Protein AF-A0ABD2I6Q6-F1 (afdb_monomer_lite)

Structure (mmCIF, N/CA/C/O backbone):
data_AF-A0ABD2I6Q6-F1
#
_entry.id   AF-A0ABD2I6Q6-F1
#
loop_
_atom_site.group_PDB
_atom_site.id
_atom_site.type_symbol
_atom_site.label_atom_id
_atom_site.label_alt_id
_atom_site.label_comp_id
_atom_site.label_asym_id
_atom_site.label_entity_id
_atom_site.label_seq_id
_atom_site.pdbx_PDB_ins_code
_atom_site.Cartn_x
_atom_site.Cartn_y
_atom_site.Cartn_z
_atom_site.occupancy
_atom_site.B_iso_or_equiv
_atom_site.auth_seq_id
_atom_site.auth_comp_id
_atom_site.auth_asym_id
_atom_site.auth_atom_id
_atom_site.pdbx_PDB_model_num
ATOM 1 N N . MET A 1 1 ? 54.436 -13.781 -84.350 1.00 61.31 1 MET A N 1
ATOM 2 C CA . MET A 1 1 ? 53.353 -12.782 -84.253 1.00 61.31 1 MET A CA 1
ATOM 3 C C . MET A 1 1 ? 53.617 -11.699 -85.276 1.00 61.31 1 MET A C 1
ATOM 5 O O . MET A 1 1 ? 54.774 -11.334 -85.448 1.00 61.31 1 MET A O 1
ATOM 9 N N . ASP A 1 2 ? 52.578 -11.248 -85.974 1.00 85.50 2 ASP A N 1
ATOM 10 C CA . ASP A 1 2 ? 52.680 -10.159 -86.950 1.00 85.50 2 ASP A CA 1
ATOM 11 C C . ASP A 1 2 ? 52.930 -8.827 -86.205 1.00 85.50 2 ASP A C 1
ATOM 13 O O . ASP A 1 2 ? 52.230 -8.557 -85.224 1.00 85.50 2 ASP A O 1
ATOM 17 N N . PRO A 1 3 ? 53.901 -7.988 -86.618 1.00 83.81 3 PRO A N 1
ATOM 18 C CA . PRO A 1 3 ? 54.140 -6.673 -86.017 1.00 83.81 3 PRO A CA 1
ATOM 19 C C . PRO A 1 3 ? 52.878 -5.810 -85.878 1.00 83.81 3 PRO A C 1
ATOM 21 O O . PRO A 1 3 ? 52.730 -5.099 -84.886 1.00 83.81 3 PRO A O 1
ATOM 24 N N . LYS A 1 4 ? 51.928 -5.923 -86.815 1.00 82.19 4 LYS A N 1
ATOM 25 C CA . LYS A 1 4 ? 50.654 -5.188 -86.760 1.00 82.19 4 LYS A CA 1
ATOM 26 C C . LYS A 1 4 ? 49.737 -5.665 -85.631 1.00 82.19 4 LYS A C 1
ATOM 28 O O . LYS A 1 4 ? 49.022 -4.863 -85.043 1.00 82.19 4 LYS A O 1
ATOM 33 N N . GLN A 1 5 ? 49.771 -6.957 -85.301 1.00 85.38 5 GLN A N 1
ATOM 34 C CA . GLN A 1 5 ? 49.010 -7.507 -84.173 1.00 85.38 5 GLN A CA 1
ATOM 35 C C . GLN A 1 5 ? 49.593 -7.047 -82.835 1.00 85.38 5 GLN A C 1
ATOM 37 O O . GLN A 1 5 ? 48.844 -6.747 -81.915 1.00 85.38 5 GLN A O 1
ATOM 42 N N . ILE A 1 6 ? 50.922 -6.944 -82.740 1.00 82.94 6 ILE A N 1
ATOM 43 C CA . ILE A 1 6 ? 51.603 -6.456 -81.531 1.00 82.94 6 ILE A CA 1
ATOM 44 C C . ILE A 1 6 ? 51.263 -4.985 -81.274 1.00 82.94 6 ILE A C 1
ATOM 46 O O . ILE A 1 6 ? 51.060 -4.600 -80.127 1.00 82.94 6 ILE A O 1
ATOM 50 N N . GLN A 1 7 ? 51.187 -4.171 -82.328 1.00 85.44 7 GLN A N 1
ATOM 51 C CA . GLN A 1 7 ? 50.824 -2.761 -82.211 1.00 85.44 7 GLN A CA 1
ATOM 52 C C . GLN A 1 7 ? 49.370 -2.583 -81.754 1.00 85.44 7 GLN A C 1
ATOM 54 O O . GLN A 1 7 ? 49.127 -1.838 -80.814 1.00 85.44 7 GLN A O 1
ATOM 59 N N . LYS A 1 8 ? 48.440 -3.358 -82.323 1.00 87.00 8 LYS A N 1
ATOM 60 C CA . LYS A 1 8 ? 47.032 -3.352 -81.909 1.00 87.00 8 LYS A CA 1
ATOM 61 C C . LYS A 1 8 ? 46.839 -3.757 -80.440 1.00 87.00 8 LYS A C 1
ATOM 63 O O . LYS A 1 8 ? 46.092 -3.111 -79.724 1.00 87.00 8 LYS A O 1
ATOM 68 N N . ILE A 1 9 ? 47.552 -4.788 -79.978 1.00 85.31 9 ILE A N 1
ATOM 69 C CA . ILE A 1 9 ? 47.501 -5.223 -78.571 1.00 85.31 9 ILE A CA 1
ATOM 70 C C . ILE A 1 9 ? 48.045 -4.136 -77.633 1.00 85.31 9 ILE A C 1
ATOM 72 O O . ILE A 1 9 ? 47.542 -3.978 -76.528 1.00 85.31 9 ILE A O 1
ATOM 76 N N . ARG A 1 10 ? 49.074 -3.383 -78.045 1.00 85.25 10 ARG A N 1
ATOM 77 C CA . ARG A 1 10 ? 49.594 -2.266 -77.239 1.00 85.25 10 ARG A CA 1
ATOM 78 C C . ARG A 1 10 ? 48.588 -1.127 -77.134 1.00 85.25 10 ARG A C 1
ATOM 80 O O . ARG A 1 10 ? 48.382 -0.644 -76.035 1.00 85.25 10 ARG A O 1
ATOM 87 N N . GLU A 1 11 ? 47.949 -0.763 -78.241 1.00 86.19 11 GLU A N 1
ATOM 88 C CA . GLU A 1 11 ? 46.895 0.259 -78.257 1.00 86.19 11 GLU A CA 1
ATOM 89 C C . GLU A 1 11 ? 45.707 -0.154 -77.371 1.00 86.19 11 GLU A C 1
ATOM 91 O O . GLU A 1 11 ? 45.260 0.642 -76.554 1.00 86.19 11 GLU A O 1
ATOM 96 N N . GLU A 1 12 ? 45.272 -1.419 -77.431 1.00 86.06 12 GLU A N 1
ATOM 97 C CA . GLU A 1 12 ? 44.223 -1.952 -76.544 1.00 86.06 12 GLU A CA 1
ATOM 98 C C . GLU A 1 12 ? 44.642 -1.914 -75.059 1.00 86.06 12 GLU A C 1
ATOM 100 O O . GLU A 1 12 ? 43.853 -1.519 -74.204 1.00 86.06 12 GLU A O 1
ATOM 105 N N . ILE A 1 13 ? 45.893 -2.255 -74.728 1.00 85.75 13 ILE A N 1
ATOM 106 C CA . ILE A 1 13 ? 46.407 -2.170 -73.348 1.00 85.75 13 ILE A CA 1
ATOM 107 C C . ILE A 1 13 ? 46.488 -0.714 -72.872 1.00 85.75 13 ILE A C 1
ATOM 109 O O . ILE A 1 13 ? 46.113 -0.431 -71.733 1.00 85.75 13 ILE A O 1
ATOM 113 N N . ASP A 1 14 ? 46.966 0.200 -73.714 1.00 86.06 14 ASP A N 1
ATOM 114 C CA . ASP A 1 14 ? 47.097 1.625 -73.391 1.00 86.06 14 ASP A CA 1
ATOM 115 C C . ASP A 1 14 ? 45.718 2.293 -73.203 1.00 86.06 14 ASP A C 1
ATOM 117 O O . ASP A 1 14 ? 45.591 3.236 -72.421 1.00 86.06 14 ASP A O 1
ATOM 121 N N . GLU A 1 15 ? 44.669 1.779 -73.857 1.00 87.00 15 GLU A N 1
ATOM 122 C CA . GLU A 1 15 ? 43.277 2.209 -73.664 1.00 87.00 15 GLU A CA 1
ATOM 123 C C . GLU A 1 15 ? 42.611 1.566 -72.431 1.00 87.00 15 GLU A C 1
ATOM 125 O O . GLU A 1 15 ? 41.895 2.243 -71.690 1.00 87.00 15 GLU A O 1
ATOM 130 N N . GLU A 1 16 ? 42.842 0.275 -72.168 1.00 86.75 16 GLU A N 1
ATOM 131 C CA . GLU A 1 16 ? 42.180 -0.456 -71.076 1.00 86.75 16 GLU A CA 1
ATOM 132 C C . GLU A 1 16 ? 42.811 -0.219 -69.697 1.00 86.75 16 GLU A C 1
ATOM 134 O O . GLU A 1 16 ? 42.109 -0.225 -68.681 1.00 86.75 16 GLU A O 1
ATOM 139 N N . THR A 1 17 ? 44.125 0.009 -69.627 1.00 85.06 17 THR A N 1
ATOM 140 C CA . THR A 1 17 ? 44.831 0.243 -68.355 1.00 85.06 17 THR A CA 1
ATOM 141 C C . THR A 1 17 ? 44.306 1.444 -67.554 1.00 85.06 17 THR A C 1
ATOM 143 O O . THR A 1 17 ? 44.008 1.246 -66.372 1.00 85.06 17 THR A O 1
ATOM 146 N N . PRO A 1 18 ? 44.100 2.653 -68.120 1.00 88.62 18 PRO A N 1
ATOM 147 C CA . PRO A 1 18 ? 43.555 3.778 -67.357 1.00 88.62 18 PRO A CA 1
ATOM 148 C C . PRO A 1 18 ? 42.109 3.535 -66.897 1.00 88.62 18 PRO A C 1
ATOM 150 O O . PRO A 1 18 ? 41.743 3.942 -65.793 1.00 88.62 18 PRO A O 1
ATOM 153 N N . LEU A 1 19 ? 41.300 2.820 -67.690 1.00 88.50 19 LEU A N 1
ATOM 154 C CA . LEU A 1 19 ? 39.929 2.448 -67.320 1.00 88.50 19 LEU A CA 1
ATOM 155 C C . LEU A 1 19 ? 39.907 1.468 -66.139 1.00 88.50 19 LEU A C 1
ATOM 157 O O . LEU A 1 19 ? 39.068 1.579 -65.241 1.00 88.50 19 LEU A O 1
ATOM 161 N N . LEU A 1 20 ? 40.846 0.518 -66.111 1.00 89.19 20 LEU A N 1
ATOM 162 C CA . LEU A 1 20 ? 40.994 -0.421 -65.003 1.00 89.19 20 LEU A CA 1
ATOM 163 C C . LEU A 1 20 ? 41.467 0.288 -63.726 1.00 89.19 20 LEU A C 1
ATOM 165 O O . LEU A 1 20 ? 40.954 0.001 -62.643 1.00 89.19 20 LEU A O 1
ATOM 169 N N . GLU A 1 21 ? 42.403 1.232 -63.832 1.00 90.12 21 GLU A N 1
ATOM 170 C CA . GLU A 1 21 ? 42.866 2.037 -62.696 1.00 90.12 21 GLU A CA 1
ATOM 171 C C . GLU A 1 21 ? 41.757 2.929 -62.123 1.00 90.12 21 GLU A C 1
ATOM 173 O O . GLU A 1 21 ? 41.596 3.004 -60.901 1.00 90.12 21 GLU A O 1
ATOM 178 N N . GLU A 1 22 ? 40.958 3.568 -62.982 1.00 90.88 22 GLU A N 1
ATOM 179 C CA . GLU A 1 22 ? 39.814 4.382 -62.566 1.00 90.88 22 GLU A CA 1
ATOM 180 C C . GLU A 1 22 ? 38.751 3.533 -61.862 1.00 90.88 22 GLU A C 1
ATOM 182 O O . GLU A 1 22 ? 38.302 3.885 -60.768 1.00 90.88 22 GLU A O 1
ATOM 187 N N . LYS A 1 23 ? 38.416 2.365 -62.425 1.00 92.50 23 LYS A N 1
ATOM 188 C CA . LYS A 1 23 ? 37.493 1.414 -61.797 1.00 92.50 23 LYS A CA 1
ATOM 189 C C . LYS A 1 23 ? 38.008 0.931 -60.442 1.00 92.50 23 LYS A C 1
ATOM 191 O O . LYS A 1 23 ? 37.266 0.943 -59.467 1.00 92.50 23 LYS A O 1
ATOM 196 N N . THR A 1 24 ? 39.290 0.582 -60.350 1.00 92.38 24 THR A N 1
ATOM 197 C CA . THR A 1 24 ? 39.908 0.147 -59.087 1.00 92.38 24 THR A CA 1
ATOM 198 C C . THR A 1 24 ? 39.884 1.274 -58.048 1.00 92.38 24 THR A C 1
ATOM 200 O O . THR A 1 24 ? 39.643 1.034 -56.865 1.00 92.38 24 THR A O 1
ATOM 203 N N . ARG A 1 25 ? 40.092 2.531 -58.464 1.00 92.25 25 ARG A N 1
ATOM 204 C CA . ARG A 1 25 ? 39.979 3.695 -57.575 1.00 92.25 25 ARG A CA 1
ATOM 205 C C . ARG A 1 25 ? 38.544 3.886 -57.076 1.00 92.25 25 ARG A C 1
ATOM 207 O O . ARG A 1 25 ? 38.365 4.139 -55.886 1.00 92.25 25 ARG A O 1
ATOM 214 N N . ALA A 1 26 ? 37.549 3.747 -57.951 1.00 92.62 26 ALA A N 1
ATOM 215 C CA . ALA A 1 26 ? 36.136 3.844 -57.591 1.00 92.62 26 ALA A CA 1
ATOM 216 C C . ALA A 1 26 ? 35.706 2.719 -56.634 1.00 92.62 26 ALA A C 1
ATOM 218 O O . ALA A 1 26 ? 35.089 2.994 -55.605 1.00 92.62 26 ALA A O 1
ATOM 219 N N . ASP A 1 27 ? 36.108 1.477 -56.911 1.00 93.81 27 ASP A N 1
ATOM 220 C CA . ASP A 1 27 ? 35.820 0.320 -56.058 1.00 93.81 27 ASP A CA 1
ATOM 221 C C . ASP A 1 27 ? 36.462 0.484 -54.668 1.00 93.81 27 ASP A C 1
ATOM 223 O O . ASP A 1 27 ? 35.811 0.271 -53.644 1.00 93.81 27 ASP A O 1
ATOM 227 N N . ASN A 1 28 ? 37.712 0.959 -54.600 1.00 93.50 28 ASN A N 1
ATOM 228 C CA . ASN A 1 28 ? 38.383 1.246 -53.329 1.00 93.50 28 ASN A CA 1
ATOM 229 C C . ASN A 1 28 ? 37.706 2.379 -52.541 1.00 93.50 28 ASN A C 1
ATOM 231 O O . ASN A 1 28 ? 37.621 2.304 -51.313 1.00 93.50 28 ASN A O 1
ATOM 235 N N . ALA A 1 29 ? 37.205 3.415 -53.221 1.00 93.50 29 ALA A N 1
ATOM 236 C CA . ALA A 1 29 ? 36.448 4.489 -52.581 1.00 93.50 29 ALA A CA 1
ATOM 237 C C . ALA A 1 29 ? 35.116 3.974 -52.007 1.00 93.50 29 ALA A C 1
ATOM 239 O O . ALA A 1 29 ? 34.797 4.262 -50.854 1.00 93.50 29 ALA A O 1
ATOM 240 N N . ALA A 1 30 ? 34.391 3.139 -52.758 1.00 93.56 30 ALA A N 1
ATOM 241 C CA . ALA A 1 30 ? 33.150 2.518 -52.297 1.00 93.56 30 ALA A CA 1
ATOM 242 C C . ALA A 1 30 ? 33.375 1.598 -51.083 1.00 93.56 30 ALA A C 1
ATOM 244 O O . ALA A 1 30 ? 32.602 1.629 -50.125 1.00 93.56 30 ALA A O 1
ATOM 245 N N . ILE A 1 31 ? 34.464 0.819 -51.075 1.00 94.00 31 ILE A N 1
ATOM 246 C CA . ILE A 1 31 ? 34.850 -0.013 -49.925 1.00 94.00 31 ILE A CA 1
ATOM 247 C C . ILE A 1 31 ? 35.165 0.860 -48.701 1.00 94.00 31 ILE A C 1
ATOM 249 O O . ILE A 1 31 ? 34.759 0.526 -47.587 1.00 94.00 31 ILE A O 1
ATOM 253 N N . ALA A 1 32 ? 35.864 1.984 -48.883 1.00 94.25 32 ALA A N 1
ATOM 254 C CA . ALA A 1 32 ? 36.180 2.901 -47.791 1.00 94.25 32 ALA A CA 1
ATOM 255 C C . ALA A 1 32 ? 34.917 3.542 -47.188 1.00 94.25 32 ALA A C 1
ATOM 257 O O . ALA A 1 32 ? 34.782 3.585 -45.962 1.00 94.25 32 ALA A O 1
ATOM 258 N N . GLU A 1 33 ? 33.972 3.982 -48.023 1.00 94.31 33 GLU A N 1
ATOM 259 C CA . GLU A 1 33 ? 32.683 4.512 -47.564 1.00 94.31 33 GLU A CA 1
ATOM 260 C C . GLU A 1 33 ? 31.849 3.452 -46.843 1.00 94.31 33 GLU A C 1
ATOM 262 O O . GLU A 1 33 ? 31.291 3.723 -45.778 1.00 94.31 33 GLU A O 1
ATOM 267 N N . TRP A 1 34 ? 31.809 2.227 -47.372 1.00 94.12 34 TRP A N 1
ATOM 268 C CA . TRP A 1 34 ? 31.104 1.120 -46.734 1.00 94.12 34 TRP A CA 1
ATOM 269 C C . TRP A 1 34 ? 31.700 0.789 -45.360 1.00 94.12 34 TRP A C 1
ATOM 271 O O . TRP A 1 34 ? 30.970 0.712 -44.370 1.00 94.12 34 TRP A O 1
ATOM 281 N N . ASN A 1 35 ? 33.029 0.689 -45.263 1.00 94.38 35 ASN A N 1
ATOM 282 C CA . ASN A 1 35 ? 33.718 0.453 -43.995 1.00 94.38 35 ASN A CA 1
ATOM 283 C C . ASN A 1 35 ? 33.421 1.561 -42.977 1.00 94.38 35 ASN A C 1
ATOM 285 O O . ASN A 1 35 ? 33.088 1.261 -41.831 1.00 94.38 35 ASN A O 1
ATOM 289 N N . LYS A 1 36 ? 33.451 2.828 -43.399 1.00 94.50 36 LYS A N 1
ATOM 290 C CA . LYS A 1 36 ? 33.106 3.965 -42.537 1.00 94.50 36 LYS A CA 1
ATOM 291 C C . LYS A 1 36 ? 31.654 3.896 -42.045 1.00 94.50 36 LYS A C 1
ATOM 293 O O . LYS A 1 36 ? 31.404 3.997 -40.847 1.00 94.50 36 LYS A O 1
ATOM 298 N N . ALA A 1 37 ? 30.697 3.642 -42.937 1.00 92.56 37 ALA A N 1
ATOM 299 C CA . ALA A 1 37 ? 29.287 3.526 -42.564 1.00 92.56 37 ALA A CA 1
ATOM 300 C C . ALA A 1 37 ? 29.031 2.347 -41.607 1.00 92.56 37 ALA A C 1
ATOM 302 O O . ALA A 1 37 ? 28.202 2.437 -40.700 1.00 92.56 37 ALA A O 1
ATOM 303 N N . THR A 1 38 ? 29.739 1.227 -41.785 1.00 92.12 38 THR A N 1
ATOM 304 C CA . THR A 1 38 ? 29.634 0.083 -40.867 1.00 92.12 38 THR A CA 1
ATOM 305 C C . THR A 1 38 ? 30.265 0.360 -39.504 1.00 92.12 38 THR A C 1
ATOM 307 O O . THR A 1 38 ? 29.691 -0.059 -38.498 1.00 92.12 38 THR A O 1
ATOM 310 N N . SER A 1 39 ? 31.381 1.099 -39.432 1.00 92.19 39 SER A N 1
ATOM 311 C CA . SER A 1 39 ? 31.982 1.467 -38.146 1.00 92.19 39 SER A CA 1
ATOM 312 C C . SER A 1 39 ? 31.098 2.435 -37.366 1.00 92.19 39 SER A C 1
ATOM 314 O O . SER A 1 39 ? 30.878 2.217 -36.181 1.00 92.19 39 SER A O 1
ATOM 316 N N . GLU A 1 40 ? 30.522 3.441 -38.029 1.00 93.12 40 GLU A N 1
ATOM 317 C CA . GLU A 1 40 ? 29.596 4.396 -37.403 1.00 93.12 40 GLU A CA 1
ATOM 318 C C . GLU A 1 40 ? 28.344 3.689 -36.856 1.00 93.12 40 GLU A C 1
ATOM 320 O O . GLU A 1 40 ? 27.939 3.922 -35.718 1.00 93.12 40 GLU A O 1
ATOM 325 N N . LYS A 1 41 ? 27.773 2.739 -37.612 1.00 92.12 41 LYS A N 1
ATOM 326 C CA . LYS A 1 41 ? 26.659 1.907 -37.123 1.00 92.12 41 LYS A CA 1
ATOM 327 C C . LYS A 1 41 ? 27.053 1.035 -35.931 1.00 92.12 41 LYS A C 1
ATOM 329 O O . LYS A 1 41 ? 26.253 0.858 -35.016 1.00 92.12 41 LYS A O 1
ATOM 334 N N . ALA A 1 42 ? 28.263 0.478 -35.935 1.00 91.75 42 ALA A N 1
ATOM 335 C CA . ALA A 1 42 ? 28.756 -0.336 -34.829 1.00 91.75 42 ALA A CA 1
ATOM 336 C C . ALA A 1 42 ? 29.011 0.495 -33.561 1.00 91.75 42 ALA A C 1
ATOM 338 O O . ALA A 1 42 ? 28.817 -0.009 -32.456 1.00 91.75 42 ALA A O 1
ATOM 339 N N . GLU A 1 43 ? 29.440 1.751 -33.695 1.00 91.94 43 GLU A N 1
ATOM 340 C CA . GLU A 1 43 ? 29.578 2.669 -32.562 1.00 91.94 43 GLU A CA 1
ATOM 341 C C . GLU A 1 43 ? 28.218 3.090 -32.004 1.00 91.94 43 GLU A C 1
ATOM 343 O O . GLU A 1 43 ? 28.014 2.965 -30.796 1.00 91.94 43 GLU A O 1
ATOM 348 N N . ALA A 1 44 ? 27.264 3.457 -32.865 1.00 90.88 44 ALA A N 1
ATOM 349 C CA . ALA A 1 44 ? 25.901 3.791 -32.450 1.00 90.88 44 ALA A CA 1
ATOM 350 C C . ALA A 1 44 ? 25.221 2.627 -31.705 1.00 90.88 44 ALA A C 1
ATOM 352 O O . ALA A 1 44 ? 24.639 2.824 -30.642 1.00 90.88 44 ALA A O 1
ATOM 353 N N . ALA A 1 45 ? 25.375 1.391 -32.194 1.00 91.06 45 ALA A N 1
ATOM 354 C CA . ALA A 1 45 ? 24.832 0.207 -31.523 1.00 91.06 45 ALA A CA 1
ATOM 355 C C . ALA A 1 45 ? 25.448 -0.025 -30.129 1.00 91.06 45 ALA A C 1
ATOM 357 O O . ALA A 1 45 ? 24.758 -0.445 -29.201 1.00 91.06 45 ALA A O 1
ATOM 358 N N . LYS A 1 46 ? 26.745 0.263 -29.951 1.00 93.00 46 LYS A N 1
ATOM 359 C CA . LYS A 1 46 ? 27.407 0.173 -28.637 1.00 93.00 46 LYS A CA 1
ATOM 360 C C . LYS A 1 46 ? 26.942 1.266 -27.682 1.00 93.00 46 LYS A C 1
ATOM 362 O O . LYS A 1 46 ? 26.962 1.050 -26.471 1.00 93.00 46 LYS A O 1
ATOM 367 N N . GLU A 1 47 ? 26.609 2.445 -28.194 1.00 91.62 47 GLU A N 1
ATOM 368 C CA . GLU A 1 47 ? 26.057 3.536 -27.395 1.00 91.62 47 GLU A CA 1
ATOM 369 C C . GLU A 1 47 ? 24.639 3.198 -26.924 1.00 91.62 47 GLU A C 1
ATOM 371 O O . GLU A 1 47 ? 24.385 3.221 -25.721 1.00 91.62 47 GLU A O 1
ATOM 376 N N . GLU A 1 48 ? 23.782 2.718 -27.825 1.00 89.94 48 GLU A N 1
ATOM 377 C CA . GLU A 1 48 ? 22.435 2.237 -27.495 1.00 89.94 48 GLU A CA 1
ATOM 378 C C . GLU A 1 48 ? 22.474 1.087 -26.468 1.00 89.94 48 GLU A C 1
ATOM 380 O O . GLU A 1 48 ? 21.738 1.092 -25.481 1.00 89.94 48 GLU A O 1
ATOM 385 N N . GLU A 1 49 ? 23.401 0.130 -26.610 1.00 91.50 49 GLU A N 1
ATOM 386 C CA . GLU A 1 49 ? 23.571 -0.954 -25.632 1.00 91.50 49 GLU A CA 1
ATOM 387 C C . GLU A 1 49 ? 23.953 -0.430 -24.233 1.00 91.50 49 GLU A C 1
ATOM 389 O O . GLU A 1 49 ? 23.524 -0.982 -23.214 1.00 91.50 49 GLU A O 1
ATOM 394 N N . LYS A 1 50 ? 24.753 0.642 -24.150 1.00 93.50 50 LYS A N 1
ATOM 395 C CA . LYS A 1 50 ? 25.094 1.275 -22.866 1.00 93.50 50 LYS A CA 1
ATOM 396 C C . LYS A 1 50 ? 23.880 1.960 -22.250 1.00 93.50 50 LYS A C 1
ATOM 398 O O . LYS A 1 50 ? 23.666 1.802 -21.049 1.00 93.50 50 LYS A O 1
ATOM 403 N N . GLU A 1 51 ? 23.092 2.678 -23.043 1.00 92.06 51 GLU A N 1
ATOM 404 C CA . GLU A 1 51 ? 21.869 3.333 -22.570 1.00 92.06 51 GLU A CA 1
ATOM 405 C C . GLU A 1 51 ? 20.862 2.316 -22.026 1.00 92.06 51 GLU A C 1
ATOM 407 O O . GLU A 1 51 ? 20.350 2.483 -20.917 1.00 92.06 51 GLU A O 1
ATOM 412 N N . VAL A 1 52 ? 20.658 1.202 -22.737 1.00 92.88 52 VAL A N 1
ATOM 413 C CA . VAL A 1 52 ? 19.776 0.115 -22.285 1.00 92.88 52 VAL A CA 1
ATOM 414 C C . VAL A 1 52 ? 20.263 -0.482 -20.962 1.00 92.88 52 VAL A C 1
ATOM 416 O O . VAL A 1 52 ? 19.458 -0.696 -20.056 1.00 92.88 52 VAL A O 1
ATOM 419 N N . LYS A 1 53 ? 21.574 -0.701 -20.796 1.00 93.75 53 LYS A N 1
ATOM 420 C CA . LYS A 1 53 ? 22.138 -1.205 -19.528 1.00 93.75 53 LYS A CA 1
ATOM 421 C C . LYS A 1 53 ? 21.929 -0.234 -18.368 1.00 93.75 53 LYS A C 1
ATOM 423 O O . LYS A 1 53 ? 21.623 -0.672 -17.259 1.00 93.75 53 LYS A O 1
ATOM 428 N N . ILE A 1 54 ? 22.076 1.069 -18.608 1.00 93.75 54 ILE A N 1
ATOM 429 C CA . ILE A 1 54 ? 21.813 2.099 -17.594 1.00 93.75 54 ILE A CA 1
ATOM 430 C C . ILE A 1 54 ? 20.331 2.073 -17.202 1.00 93.75 54 ILE A C 1
ATOM 432 O O . ILE A 1 54 ? 20.019 1.997 -16.012 1.00 93.75 54 ILE A O 1
ATOM 436 N N . ALA A 1 55 ? 19.426 2.044 -18.183 1.00 91.25 55 ALA A N 1
ATOM 437 C CA . ALA A 1 55 ? 17.988 1.977 -17.942 1.00 91.25 55 ALA A CA 1
ATOM 438 C C . ALA A 1 55 ? 17.578 0.700 -17.181 1.00 91.25 55 ALA A C 1
ATOM 440 O O . ALA A 1 55 ? 16.740 0.752 -16.277 1.00 91.25 55 ALA A O 1
ATOM 441 N N . GLU A 1 56 ? 18.188 -0.448 -17.487 1.00 93.56 56 GLU A N 1
ATOM 442 C CA . GLU A 1 56 ? 17.923 -1.706 -16.782 1.00 93.56 56 GLU A CA 1
ATOM 443 C C . GLU A 1 56 ? 18.357 -1.639 -15.305 1.00 93.56 56 GLU A C 1
ATOM 445 O O . GLU A 1 56 ? 17.628 -2.086 -14.413 1.00 93.56 56 GLU A O 1
ATOM 450 N N . GLU A 1 57 ? 19.519 -1.047 -15.021 1.00 93.62 57 GLU A N 1
ATOM 451 C CA . GLU A 1 57 ? 20.007 -0.838 -13.654 1.00 93.62 57 GLU A CA 1
ATOM 452 C C . GLU A 1 57 ? 19.120 0.135 -12.862 1.00 93.62 57 GLU A C 1
ATOM 454 O O . GLU A 1 57 ? 18.803 -0.111 -11.692 1.00 93.62 57 GLU A O 1
ATOM 459 N N . GLU A 1 58 ? 18.658 1.219 -13.486 1.00 93.56 58 GLU A N 1
ATOM 460 C CA . GLU A 1 58 ? 17.699 2.141 -12.870 1.00 93.56 58 GLU A CA 1
ATOM 461 C C . GLU A 1 58 ? 16.361 1.462 -12.579 1.00 93.56 58 GLU A C 1
ATOM 463 O O . GLU A 1 58 ? 15.815 1.601 -11.478 1.00 93.56 58 GLU A O 1
ATOM 468 N N . PHE A 1 59 ? 15.865 0.646 -13.510 1.00 92.19 59 PHE A N 1
ATOM 469 C CA . PHE A 1 59 ? 14.648 -0.128 -13.309 1.00 92.19 59 PHE A CA 1
ATOM 470 C C . PHE A 1 59 ? 14.790 -1.131 -12.154 1.00 92.19 59 PHE A C 1
ATOM 472 O O . PHE A 1 59 ? 13.897 -1.238 -11.305 1.00 92.19 59 PHE A O 1
ATOM 479 N N . LYS A 1 60 ? 15.930 -1.829 -12.052 1.00 94.69 60 LYS A N 1
ATOM 480 C CA . LYS A 1 60 ? 16.227 -2.722 -10.917 1.00 94.69 60 LYS A CA 1
ATOM 481 C C . LYS A 1 60 ? 16.225 -1.965 -9.590 1.00 94.69 60 LYS A C 1
ATOM 483 O O . LYS A 1 60 ? 15.597 -2.425 -8.631 1.00 94.69 60 LYS A O 1
ATOM 488 N N . LYS A 1 61 ? 16.855 -0.787 -9.531 1.00 93.69 61 LYS A N 1
ATOM 489 C CA . LYS A 1 61 ? 16.843 0.080 -8.339 1.00 93.69 61 LYS A CA 1
ATOM 490 C C . LYS A 1 61 ? 15.426 0.523 -7.974 1.00 93.69 61 LYS A C 1
ATOM 492 O O . LYS A 1 61 ? 15.032 0.404 -6.811 1.00 93.69 61 LYS A O 1
ATOM 497 N N . ALA A 1 62 ? 14.634 0.968 -8.950 1.00 90.81 62 ALA A N 1
ATOM 498 C CA . ALA A 1 62 ? 13.246 1.376 -8.742 1.00 90.81 62 ALA A CA 1
ATOM 499 C C . ALA A 1 62 ? 12.386 0.221 -8.203 1.00 90.81 62 ALA A C 1
ATOM 501 O O . ALA A 1 62 ? 11.647 0.390 -7.228 1.00 90.81 62 ALA A O 1
ATOM 502 N N . LYS A 1 63 ? 12.542 -0.983 -8.765 1.00 93.81 63 LYS A N 1
ATOM 503 C CA . LYS A 1 63 ? 11.865 -2.197 -8.291 1.00 93.81 63 LYS A CA 1
ATOM 504 C C . LYS A 1 63 ? 12.256 -2.546 -6.852 1.00 93.81 63 LYS A C 1
ATOM 506 O O . LYS A 1 63 ? 11.383 -2.888 -6.053 1.00 93.81 63 LYS A O 1
ATOM 511 N N . GLY A 1 64 ? 13.536 -2.410 -6.499 1.00 92.88 64 GLY A N 1
ATOM 512 C CA . GLY A 1 64 ? 14.026 -2.594 -5.130 1.00 92.88 64 GLY A CA 1
ATOM 513 C C . GLY A 1 64 ? 13.405 -1.605 -4.138 1.00 92.88 64 GLY A C 1
ATOM 514 O O . GLY A 1 64 ? 12.922 -2.009 -3.078 1.00 92.88 64 GLY A O 1
ATOM 515 N N . MET A 1 65 ? 13.330 -0.320 -4.499 1.00 92.25 65 MET A N 1
ATOM 516 C CA . MET A 1 65 ? 12.676 0.700 -3.670 1.00 92.25 65 MET A CA 1
ATOM 517 C C . MET A 1 65 ? 11.177 0.434 -3.495 1.00 92.25 65 MET A C 1
ATOM 519 O O . MET A 1 65 ? 10.661 0.542 -2.383 1.00 92.25 65 MET A O 1
ATOM 523 N N . ALA A 1 66 ? 10.476 0.036 -4.560 1.00 90.31 66 ALA A N 1
ATOM 524 C CA . ALA A 1 66 ? 9.061 -0.321 -4.486 1.00 90.31 66 ALA A CA 1
ATOM 525 C C . ALA A 1 66 ? 8.820 -1.535 -3.572 1.00 90.31 66 ALA A C 1
ATOM 527 O O . ALA A 1 66 ? 7.884 -1.530 -2.771 1.00 90.31 66 ALA A O 1
ATOM 528 N N . ALA A 1 67 ? 9.682 -2.554 -3.640 1.00 91.62 67 ALA A N 1
ATOM 529 C CA . ALA A 1 67 ? 9.616 -3.708 -2.746 1.00 91.62 67 ALA A CA 1
ATOM 530 C C . ALA A 1 67 ? 9.839 -3.310 -1.278 1.00 91.62 67 ALA A C 1
ATOM 532 O O . ALA A 1 67 ? 9.099 -3.762 -0.405 1.00 91.62 67 ALA A O 1
ATOM 533 N N . LYS A 1 68 ? 10.798 -2.415 -1.005 1.00 91.19 68 LYS A N 1
ATOM 534 C CA . LYS A 1 68 ? 11.045 -1.897 0.347 1.00 91.19 68 LYS A CA 1
ATOM 535 C C . LYS A 1 68 ? 9.836 -1.133 0.895 1.00 91.19 68 LYS A C 1
ATOM 537 O O . LYS A 1 68 ? 9.405 -1.429 2.005 1.00 91.19 68 LYS A O 1
ATOM 542 N N . LYS A 1 69 ? 9.234 -0.241 0.098 1.00 90.75 69 LYS A N 1
ATOM 543 C CA . LYS A 1 69 ? 8.010 0.485 0.485 1.00 90.75 69 LYS A CA 1
ATOM 544 C C . LYS A 1 69 ? 6.848 -0.460 0.794 1.00 90.75 69 LYS A C 1
ATOM 546 O O . LYS A 1 69 ? 6.152 -0.267 1.781 1.00 90.75 69 LYS A O 1
ATOM 551 N N . ARG A 1 70 ? 6.660 -1.519 -0.004 1.00 86.75 70 ARG A N 1
ATOM 552 C CA . ARG A 1 70 ? 5.641 -2.549 0.276 1.00 86.75 70 ARG A CA 1
ATOM 553 C C . ARG A 1 70 ? 5.914 -3.293 1.583 1.00 86.75 70 ARG A C 1
ATOM 555 O O . ARG A 1 70 ? 4.982 -3.570 2.326 1.00 86.75 70 ARG A O 1
ATOM 562 N N . ALA A 1 71 ? 7.175 -3.606 1.875 1.00 90.00 71 ALA A N 1
ATOM 563 C CA . ALA A 1 71 ? 7.547 -4.260 3.126 1.00 90.00 71 ALA A CA 1
ATOM 564 C C . ALA A 1 71 ? 7.355 -3.347 4.351 1.00 90.00 71 ALA A C 1
ATOM 566 O O . ALA A 1 71 ? 6.986 -3.837 5.414 1.00 90.00 71 ALA A O 1
ATOM 567 N N . GLU A 1 72 ? 7.600 -2.042 4.215 1.00 88.38 72 GLU A N 1
ATOM 568 C CA . GLU A 1 72 ? 7.313 -1.047 5.256 1.00 88.38 72 GLU A CA 1
ATOM 569 C C . GLU A 1 72 ? 5.802 -0.907 5.485 1.00 88.38 72 GLU A C 1
ATOM 571 O O . GLU A 1 72 ? 5.358 -1.082 6.617 1.00 88.38 72 GLU A O 1
ATOM 576 N N . ALA A 1 73 ? 5.005 -0.765 4.422 1.00 86.69 73 ALA A N 1
ATOM 577 C CA . ALA A 1 73 ? 3.543 -0.729 4.518 1.00 86.69 73 ALA A CA 1
ATOM 578 C C . ALA A 1 73 ? 2.964 -1.992 5.186 1.00 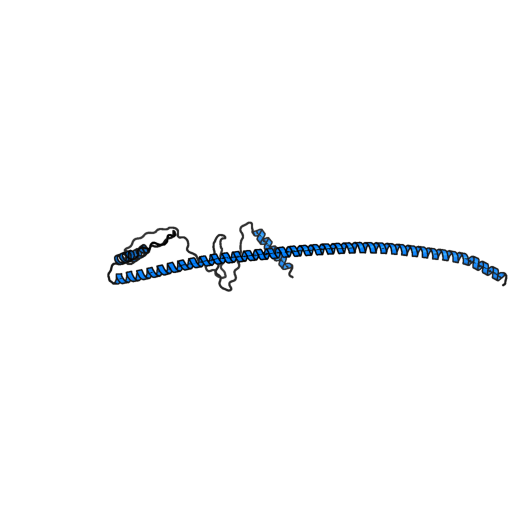86.69 73 ALA A C 1
ATOM 580 O O . ALA A 1 73 ? 2.107 -1.901 6.057 1.00 86.69 73 ALA A O 1
ATOM 581 N N . ALA A 1 74 ? 3.489 -3.179 4.861 1.00 88.38 74 ALA A N 1
ATOM 582 C CA . ALA A 1 74 ? 3.063 -4.427 5.498 1.00 88.38 74 ALA A CA 1
ATOM 583 C C . ALA A 1 74 ? 3.423 -4.503 6.996 1.00 88.38 74 ALA A C 1
ATOM 585 O O . ALA A 1 74 ? 2.763 -5.207 7.762 1.00 88.38 74 ALA A O 1
ATOM 586 N N . LYS A 1 75 ? 4.485 -3.816 7.443 1.00 89.44 75 LYS A N 1
ATOM 587 C CA . LYS A 1 75 ? 4.805 -3.702 8.876 1.00 89.44 75 LYS A CA 1
ATOM 588 C C . LYS A 1 75 ? 3.845 -2.746 9.574 1.00 89.44 75 LYS A C 1
ATOM 590 O O . LYS A 1 75 ? 3.378 -3.071 10.660 1.00 89.44 75 LYS A O 1
ATOM 595 N N . GLU A 1 76 ? 3.543 -1.610 8.952 1.00 85.50 76 GLU A N 1
ATOM 596 C CA . GLU A 1 76 ? 2.566 -0.644 9.465 1.00 85.50 76 GLU A CA 1
ATOM 597 C C . GLU A 1 76 ? 1.172 -1.272 9.591 1.00 85.50 76 GLU A C 1
ATOM 599 O O . GLU A 1 76 ? 0.525 -1.126 10.626 1.00 85.50 76 GLU A O 1
ATOM 604 N N . GLU A 1 77 ? 0.753 -2.069 8.606 1.00 85.19 77 GLU A N 1
ATOM 605 C CA . GLU A 1 77 ? -0.514 -2.806 8.645 1.00 85.19 77 GLU A CA 1
ATOM 606 C C . GLU A 1 77 ? -0.580 -3.785 9.829 1.00 85.19 77 GLU A C 1
ATOM 608 O O . GLU A 1 77 ? -1.579 -3.824 10.546 1.00 85.19 77 GLU A O 1
ATOM 613 N N . LYS A 1 78 ? 0.503 -4.524 10.108 1.00 88.94 78 LYS A N 1
ATOM 614 C CA . LYS A 1 78 ? 0.568 -5.420 11.278 1.00 88.94 78 LYS A CA 1
ATOM 615 C C . LYS A 1 78 ? 0.446 -4.667 12.600 1.00 88.94 78 LYS A C 1
ATOM 617 O O . LYS A 1 78 ? -0.213 -5.154 13.517 1.00 88.94 78 LYS A O 1
ATOM 622 N N . ILE A 1 79 ? 1.072 -3.495 12.705 1.00 88.75 79 ILE A N 1
ATOM 623 C CA . ILE A 1 79 ? 0.966 -2.644 13.898 1.00 88.75 79 ILE A CA 1
ATOM 624 C C . ILE A 1 79 ? -0.486 -2.186 14.070 1.00 88.75 79 ILE A C 1
ATOM 626 O O . ILE A 1 79 ? -1.050 -2.345 15.153 1.00 88.75 79 ILE A O 1
ATOM 630 N N . ALA A 1 80 ? -1.120 -1.710 12.996 1.00 86.06 80 ALA A N 1
ATOM 631 C CA . ALA A 1 80 ? -2.519 -1.296 13.017 1.00 86.06 80 ALA A CA 1
ATOM 632 C C . ALA A 1 80 ? -3.466 -2.452 13.398 1.00 86.06 80 ALA A C 1
ATOM 634 O O . ALA A 1 80 ? -4.397 -2.262 14.184 1.00 86.06 80 ALA A O 1
ATOM 635 N N . GLU A 1 81 ? -3.217 -3.672 12.910 1.00 87.88 81 GLU A N 1
ATOM 636 C CA . GLU A 1 81 ? -4.009 -4.853 13.268 1.00 87.88 81 GLU A CA 1
ATOM 637 C C . GLU A 1 81 ? -3.884 -5.201 14.764 1.00 87.88 81 GLU A C 1
ATOM 639 O O . GLU A 1 81 ? -4.880 -5.521 15.424 1.00 87.88 81 GLU A O 1
ATOM 644 N N . GLU A 1 82 ? -2.679 -5.119 15.337 1.00 89.50 82 GLU A N 1
ATOM 645 C CA . GLU A 1 82 ? -2.475 -5.337 16.772 1.00 89.50 82 GLU A CA 1
ATOM 646 C C . GLU A 1 82 ? -3.147 -4.261 17.632 1.00 89.50 82 GLU A C 1
ATOM 648 O O . GLU A 1 82 ? -3.765 -4.581 18.654 1.00 89.50 82 GLU A O 1
ATOM 653 N N . GLU A 1 83 ? -3.068 -2.994 17.227 1.00 89.94 83 GLU A N 1
ATOM 654 C CA . GLU A 1 83 ? -3.759 -1.897 17.907 1.00 89.94 83 GLU A CA 1
ATOM 655 C C . GLU A 1 83 ? -5.275 -2.070 17.856 1.00 89.94 83 GLU A C 1
ATOM 657 O O . GLU A 1 83 ? -5.953 -1.932 18.880 1.00 89.94 83 GLU A O 1
ATOM 662 N N . PHE A 1 84 ? -5.811 -2.481 16.707 1.00 87.94 84 PHE A N 1
ATOM 663 C CA . PHE A 1 84 ? -7.227 -2.785 16.565 1.00 87.94 84 PHE A CA 1
ATOM 664 C C . PHE A 1 84 ? -7.659 -3.947 17.471 1.00 87.94 84 PHE A C 1
ATOM 666 O O . PHE A 1 84 ? -8.686 -3.862 18.154 1.00 87.94 84 PHE A O 1
ATOM 673 N N . LYS A 1 85 ? -6.857 -5.018 17.566 1.00 91.25 85 LYS A N 1
ATOM 674 C CA . LYS A 1 85 ? -7.112 -6.127 18.504 1.00 91.25 85 LYS A CA 1
ATOM 675 C C . LYS A 1 85 ? -7.119 -5.649 19.957 1.00 91.25 85 LYS A C 1
ATOM 677 O O . LYS A 1 85 ? -8.025 -6.019 20.710 1.00 91.25 85 LYS A O 1
ATOM 682 N N . LYS A 1 86 ? -6.171 -4.792 20.353 1.00 90.19 86 LYS A N 1
ATOM 683 C CA . LYS A 1 86 ? -6.139 -4.184 21.697 1.00 90.19 86 LYS A CA 1
ATOM 684 C C . LYS A 1 86 ? -7.383 -3.330 21.955 1.00 90.19 86 LYS A C 1
ATOM 686 O O . LYS A 1 86 ? -8.017 -3.483 23.002 1.00 90.19 86 LYS A O 1
ATOM 691 N N . ALA A 1 87 ? -7.778 -2.491 20.999 1.00 85.56 87 ALA A N 1
ATOM 692 C CA . ALA A 1 87 ? -8.975 -1.657 21.094 1.00 85.56 87 ALA A CA 1
ATOM 693 C C . ALA A 1 87 ? -10.249 -2.504 21.248 1.00 85.56 87 ALA A C 1
ATOM 695 O O . ALA A 1 87 ? -11.064 -2.250 22.140 1.00 85.56 87 ALA A O 1
ATOM 696 N N . LYS A 1 88 ? -10.383 -3.577 20.459 1.00 90.12 88 LYS A N 1
ATOM 697 C CA . LYS A 1 88 ? -11.493 -4.535 20.565 1.00 90.12 88 LYS A CA 1
ATOM 698 C C . LYS A 1 88 ? -11.520 -5.227 21.931 1.00 90.12 88 LYS A C 1
ATOM 700 O O . LYS A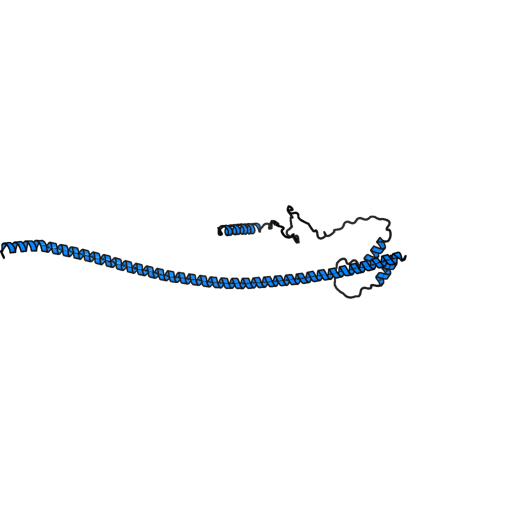 1 88 ? -12.588 -5.358 22.529 1.00 90.12 88 LYS A O 1
ATOM 705 N N . GLY A 1 89 ? -10.356 -5.607 22.461 1.00 89.06 89 GLY A N 1
ATOM 706 C CA . GLY A 1 89 ? -10.225 -6.164 23.810 1.00 89.06 89 GLY A CA 1
ATOM 707 C C . GLY A 1 89 ? -10.678 -5.191 24.905 1.00 89.06 89 GLY A C 1
ATOM 708 O O . GLY A 1 89 ? -11.419 -5.577 25.810 1.00 89.06 89 GLY A O 1
ATOM 709 N N . MET A 1 90 ? -10.306 -3.911 24.808 1.00 87.25 90 MET A N 1
ATOM 710 C CA . MET A 1 90 ? -10.769 -2.880 25.746 1.00 87.25 90 MET A CA 1
ATOM 711 C C . MET A 1 90 ? -12.278 -2.632 25.649 1.00 87.25 90 MET A C 1
ATOM 713 O O . MET A 1 90 ? -12.943 -2.482 26.675 1.00 87.25 90 MET A O 1
ATOM 717 N N . ALA A 1 91 ? -12.840 -2.628 24.438 1.00 86.94 91 ALA A N 1
ATOM 718 C CA . ALA A 1 91 ? -14.281 -2.495 24.235 1.00 86.94 91 ALA A CA 1
ATOM 719 C C . ALA A 1 91 ? -15.058 -3.669 24.856 1.00 86.94 91 ALA A C 1
ATOM 721 O O . ALA A 1 91 ? -16.088 -3.453 25.498 1.00 86.94 91 ALA A O 1
ATOM 722 N N . ALA A 1 92 ? -14.542 -4.897 24.733 1.00 89.00 92 ALA A N 1
ATOM 723 C CA . ALA A 1 92 ? -15.126 -6.074 25.371 1.00 89.00 92 ALA A CA 1
ATOM 724 C C . ALA A 1 92 ? -15.125 -5.953 26.904 1.00 89.00 92 ALA A C 1
ATOM 726 O O . ALA A 1 92 ? -16.170 -6.151 27.523 1.00 89.00 92 ALA A O 1
ATOM 727 N N . LYS A 1 93 ? -14.005 -5.526 27.507 1.00 87.75 93 LYS A N 1
ATOM 728 C CA . LYS A 1 93 ? -13.919 -5.279 28.959 1.00 87.75 93 LYS A CA 1
ATOM 729 C C . LYS A 1 93 ? -14.911 -4.211 29.428 1.00 87.75 93 LYS A C 1
ATOM 731 O O . LYS A 1 93 ? -15.636 -4.432 30.393 1.00 87.75 93 LYS A O 1
ATOM 736 N N . LYS A 1 94 ? -15.021 -3.088 28.706 1.00 88.88 94 LYS A N 1
ATOM 737 C CA . LYS A 1 94 ? -16.023 -2.046 29.007 1.00 88.88 94 LYS A CA 1
ATOM 738 C C . LYS A 1 94 ? -17.455 -2.582 28.926 1.00 88.88 94 LYS A C 1
ATOM 740 O O . LYS A 1 94 ? -18.305 -2.196 29.725 1.00 88.88 94 LYS A O 1
ATOM 745 N N . ARG A 1 95 ? -17.747 -3.463 27.963 1.00 87.00 95 ARG A N 1
ATOM 746 C CA . ARG A 1 95 ? -19.065 -4.101 27.843 1.00 87.00 95 ARG A CA 1
ATOM 747 C C . ARG A 1 95 ? -19.341 -5.037 29.020 1.00 87.00 95 ARG A C 1
ATOM 749 O O . ARG A 1 95 ? -20.450 -5.020 29.544 1.00 87.00 95 ARG A O 1
ATOM 756 N N . GLU A 1 96 ? -18.354 -5.817 29.446 1.00 90.06 96 GLU A N 1
ATOM 757 C CA . GLU A 1 96 ? -18.466 -6.704 30.607 1.00 90.06 96 GLU A CA 1
ATOM 758 C C . GLU A 1 96 ? -18.737 -5.921 31.900 1.00 90.06 96 GLU A C 1
ATOM 760 O O . GLU A 1 96 ? -19.665 -6.250 32.640 1.00 90.06 96 GLU A O 1
ATOM 765 N N . GLU A 1 97 ? -18.010 -4.826 32.125 1.00 89.69 97 GLU A N 1
ATOM 766 C CA . GLU A 1 97 ? -18.210 -3.948 33.280 1.00 89.69 97 GLU A CA 1
ATOM 767 C C . GLU A 1 97 ? -19.614 -3.322 33.290 1.00 89.69 97 GLU A C 1
ATOM 769 O O . GLU A 1 97 ? -20.320 -3.389 34.299 1.00 89.69 97 GLU A O 1
ATOM 774 N N . LYS A 1 98 ? -20.088 -2.817 32.140 1.00 89.62 98 LYS A N 1
ATOM 775 C CA . LYS A 1 98 ? -21.471 -2.328 31.996 1.00 89.62 98 LYS A CA 1
ATOM 776 C C . LYS A 1 98 ? -22.504 -3.413 32.311 1.00 89.62 98 LYS A C 1
ATOM 778 O O . LYS A 1 98 ? -23.488 -3.139 32.996 1.00 89.62 98 LYS A O 1
ATOM 783 N N . MET A 1 99 ? -22.283 -4.646 31.851 1.00 88.38 99 MET A N 1
ATOM 784 C CA . MET A 1 99 ? -23.177 -5.771 32.149 1.00 88.38 99 MET A CA 1
ATOM 785 C C . MET A 1 99 ? -23.174 -6.129 33.637 1.00 88.38 99 MET A C 1
ATOM 787 O O . MET A 1 99 ? -24.226 -6.471 34.177 1.00 88.38 99 MET A O 1
ATOM 791 N N . LYS A 1 100 ? -22.027 -6.027 34.317 1.00 90.56 100 LYS A N 1
ATOM 792 C CA . LYS A 1 100 ? -21.933 -6.240 35.765 1.00 90.56 100 LYS A CA 1
ATOM 793 C C . LYS A 1 100 ? -22.744 -5.195 36.533 1.00 90.56 100 LYS A C 1
ATOM 795 O O . LYS A 1 100 ? -23.595 -5.569 37.338 1.00 90.56 100 LYS A O 1
ATOM 800 N N . ILE A 1 101 ? -22.566 -3.914 36.207 1.00 90.94 101 ILE A N 1
ATOM 801 C CA . ILE A 1 101 ? -23.332 -2.808 36.806 1.00 90.94 101 ILE A CA 1
ATOM 802 C C . ILE A 1 101 ? -24.835 -3.001 36.568 1.00 90.94 101 ILE A C 1
ATOM 804 O O . ILE A 1 101 ? -25.644 -2.842 37.484 1.00 90.94 101 ILE A O 1
ATOM 808 N N . TRP A 1 102 ? -25.227 -3.397 35.354 1.00 90.88 102 TRP A N 1
ATOM 809 C CA . TRP A 1 102 ? -26.624 -3.680 35.038 1.00 90.88 102 TRP A CA 1
ATOM 810 C C . TRP A 1 102 ? -27.189 -4.824 35.892 1.00 90.88 102 TRP A C 1
ATOM 812 O O . TRP A 1 102 ? -28.262 -4.672 36.475 1.00 90.88 102 TRP A O 1
ATOM 822 N N . ARG A 1 103 ? -26.455 -5.936 36.049 1.00 90.06 103 ARG A N 1
ATOM 823 C CA . ARG A 1 103 ? -26.873 -7.059 36.911 1.00 90.06 103 ARG A CA 1
ATOM 824 C C . ARG A 1 103 ? -27.041 -6.634 38.368 1.00 90.06 103 ARG A C 1
ATOM 826 O O . ARG A 1 103 ? -28.034 -6.999 38.994 1.00 90.06 103 ARG A O 1
ATOM 833 N N . GLU A 1 104 ? -26.110 -5.849 38.901 1.00 89.12 104 GLU A N 1
ATOM 834 C CA . GLU A 1 104 ? -26.201 -5.318 40.265 1.00 89.12 104 GLU A CA 1
ATOM 835 C C . GLU A 1 104 ? -27.419 -4.397 40.432 1.00 89.12 104 GLU A C 1
ATOM 837 O O . GLU A 1 104 ? -28.148 -4.501 41.420 1.00 89.12 104 GLU A O 1
ATOM 842 N N . SER A 1 105 ? -27.695 -3.544 39.443 1.00 88.19 105 SER A N 1
ATOM 843 C CA . SER A 1 105 ? -28.871 -2.667 39.429 1.00 88.19 105 SER A CA 1
ATOM 844 C C . SER A 1 105 ? -30.184 -3.458 39.397 1.00 88.19 105 SER A C 1
ATOM 846 O O . SER A 1 105 ? -31.091 -3.197 40.189 1.00 88.19 105 SER A O 1
ATOM 848 N N . VAL A 1 106 ? -30.277 -4.484 38.544 1.00 87.75 106 VAL A N 1
ATOM 849 C CA . VAL A 1 106 ? -31.442 -5.382 38.480 1.00 87.75 106 VAL A CA 1
ATOM 850 C C . VAL A 1 106 ? -31.627 -6.138 39.797 1.00 87.75 106 VAL A C 1
ATOM 852 O O . VAL A 1 106 ? -32.749 -6.232 40.294 1.00 87.75 106 VAL A O 1
ATOM 855 N N . SER A 1 107 ? -30.543 -6.621 40.409 1.00 85.19 107 SER A N 1
ATOM 856 C CA . SER A 1 107 ? -30.592 -7.296 41.711 1.00 85.19 107 SER A CA 1
ATOM 857 C C . SER A 1 107 ? -31.166 -6.386 42.805 1.00 85.19 107 SER A C 1
ATOM 859 O O . SER A 1 107 ? -32.107 -6.771 43.501 1.00 85.19 107 SER A O 1
ATOM 861 N N . LYS A 1 108 ? -30.697 -5.132 42.888 1.00 84.00 108 LYS A N 1
ATOM 862 C CA . LYS A 1 108 ? -31.220 -4.127 43.833 1.00 84.00 108 LYS A CA 1
ATOM 863 C C . LYS A 1 108 ? -32.704 -3.820 43.597 1.00 84.00 108 LYS A C 1
ATOM 865 O O . LYS A 1 108 ? -33.485 -3.747 44.548 1.00 84.00 108 LYS A O 1
ATOM 870 N N . LYS A 1 109 ? -33.132 -3.695 42.336 1.00 82.69 109 LYS A N 1
ATOM 871 C CA . LYS A 1 109 ? -34.554 -3.506 41.986 1.00 82.69 109 LYS A CA 1
ATOM 872 C C . LYS A 1 109 ? -35.416 -4.707 42.392 1.00 82.69 109 LYS A C 1
ATOM 874 O O . LYS A 1 109 ? -36.524 -4.527 42.885 1.00 82.69 109 LYS A O 1
ATOM 879 N N . ASN A 1 110 ? -34.909 -5.927 42.245 1.00 82.38 110 ASN A N 1
ATOM 880 C CA . ASN A 1 110 ? -35.639 -7.129 42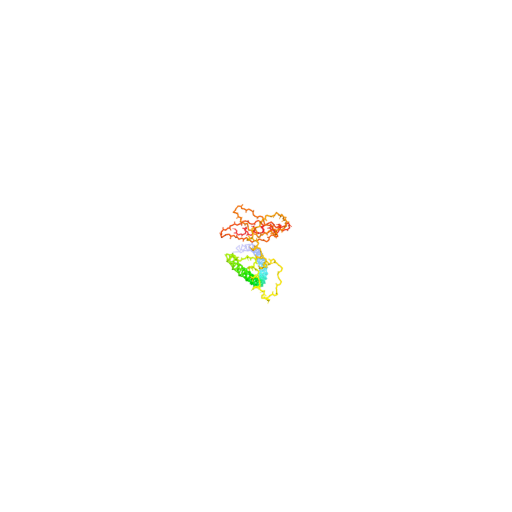.647 1.00 82.38 110 ASN A CA 1
ATOM 881 C C . ASN A 1 110 ? -35.722 -7.288 44.172 1.00 82.38 110 ASN A C 1
ATOM 883 O O . ASN A 1 110 ? -36.765 -7.703 44.675 1.00 82.38 110 ASN A O 1
ATOM 887 N N . ALA A 1 111 ? -34.666 -6.935 44.910 1.00 77.38 111 ALA A N 1
ATOM 888 C CA . ALA A 1 111 ? -34.681 -6.933 46.373 1.00 77.38 111 ALA A CA 1
ATOM 889 C C . ALA A 1 111 ? -35.729 -5.947 46.914 1.00 77.38 111 ALA A C 1
ATOM 891 O O . ALA A 1 111 ? -36.626 -6.341 47.657 1.00 77.38 111 ALA A O 1
ATOM 892 N N . THR A 1 112 ? -35.704 -4.704 46.428 1.00 80.19 112 THR A N 1
ATOM 893 C CA . THR A 1 112 ? -36.693 -3.680 46.811 1.00 80.19 112 THR A CA 1
ATOM 894 C C . THR A 1 112 ? -38.120 -4.053 46.400 1.00 80.19 112 THR A C 1
ATOM 896 O O . THR A 1 112 ? -39.068 -3.761 47.127 1.00 80.19 112 THR A O 1
ATOM 899 N N . LYS A 1 113 ? -38.308 -4.739 45.263 1.00 83.06 113 LYS A N 1
ATOM 900 C CA . LYS A 1 113 ? -39.619 -5.277 44.870 1.00 83.06 113 LYS A CA 1
ATOM 901 C C . LYS A 1 113 ? -40.121 -6.323 45.869 1.00 83.06 113 LYS A C 1
ATOM 903 O O . LYS A 1 113 ? -41.262 -6.218 46.308 1.00 83.06 113 LYS A O 1
ATOM 908 N N . LYS A 1 114 ? -39.275 -7.278 46.273 1.00 79.56 114 LYS A N 1
ATOM 909 C CA . LYS A 1 114 ? -39.636 -8.300 47.272 1.00 79.56 114 LYS A CA 1
ATOM 910 C C . LYS A 1 114 ? -39.970 -7.691 48.632 1.00 79.56 114 LYS A C 1
ATOM 912 O O . LYS A 1 114 ? -40.933 -8.116 49.259 1.00 79.56 114 LYS A O 1
ATOM 917 N N . GLU A 1 115 ? -39.226 -6.679 49.073 1.00 75.56 115 GLU A N 1
ATOM 918 C CA . GLU A 1 115 ? -39.523 -5.957 50.318 1.00 75.56 115 GLU A CA 1
ATOM 919 C C . GLU A 1 115 ? -40.876 -5.240 50.251 1.00 75.56 115 GLU A C 1
ATOM 921 O O . GLU A 1 115 ? -41.679 -5.339 51.179 1.00 75.56 115 GLU A O 1
ATOM 926 N N . LYS A 1 116 ? -41.179 -4.580 49.124 1.00 75.50 116 LYS A N 1
ATOM 927 C CA . LYS A 1 116 ? -42.487 -3.947 48.897 1.00 75.50 116 LYS A CA 1
ATOM 928 C C . LYS A 1 116 ? -43.624 -4.967 48.851 1.00 75.50 116 LYS A C 1
ATOM 930 O O . LYS A 1 116 ? -44.678 -4.721 49.433 1.00 75.50 116 LYS A O 1
ATOM 935 N N . GLU A 1 117 ? -43.424 -6.112 48.202 1.00 78.06 117 GLU A N 1
ATOM 936 C CA . GLU A 1 117 ? -44.404 -7.206 48.162 1.00 78.06 117 GLU A CA 1
ATOM 937 C C . GLU A 1 117 ? -44.638 -7.812 49.554 1.00 78.06 117 GLU A C 1
ATOM 939 O O . GLU A 1 117 ? -45.789 -8.019 49.946 1.00 78.06 117 GLU A O 1
ATOM 944 N N . ALA A 1 118 ? -43.578 -8.023 50.339 1.00 76.75 118 ALA A N 1
ATOM 945 C CA . ALA A 1 118 ? -43.671 -8.500 51.717 1.00 76.75 118 ALA A CA 1
ATOM 946 C C . ALA A 1 118 ? -44.412 -7.499 52.618 1.00 76.75 118 ALA A C 1
ATOM 948 O O . ALA A 1 118 ? -45.286 -7.888 53.398 1.00 76.75 118 ALA A O 1
ATOM 949 N N . LEU A 1 119 ? -44.126 -6.201 52.475 1.00 74.69 119 LEU A N 1
ATOM 950 C CA . LEU A 1 119 ? -44.816 -5.140 53.207 1.00 74.69 119 LEU A CA 1
ATOM 951 C C . LEU A 1 119 ? -46.298 -5.055 52.810 1.00 74.69 119 LEU A C 1
ATOM 953 O O . LEU A 1 119 ? -47.162 -4.992 53.685 1.00 74.69 119 LEU A O 1
ATOM 957 N N . ALA A 1 120 ? -46.616 -5.147 51.517 1.00 73.50 120 ALA A N 1
ATOM 958 C CA . ALA A 1 120 ? -47.993 -5.184 51.026 1.00 73.50 120 ALA A CA 1
ATOM 959 C C . ALA A 1 120 ? -48.761 -6.417 51.536 1.00 73.50 120 ALA A C 1
ATOM 961 O O . ALA A 1 120 ? -49.925 -6.306 51.929 1.00 73.50 120 ALA A O 1
ATOM 962 N N . HIS A 1 121 ? -48.116 -7.586 51.582 1.00 78.00 121 HIS A N 1
ATOM 963 C CA . HIS A 1 121 ? -48.701 -8.798 52.152 1.00 78.00 121 HIS A CA 1
ATOM 964 C C . HIS A 1 121 ? -48.994 -8.634 53.651 1.00 78.00 121 HIS A C 1
ATOM 966 O O . HIS A 1 121 ? -50.097 -8.941 54.110 1.00 78.00 121 HIS A O 1
ATOM 972 N N . ARG A 1 122 ? -48.046 -8.072 54.410 1.00 75.25 122 ARG A N 1
ATOM 973 C CA . ARG A 1 122 ? -48.202 -7.798 55.846 1.00 75.25 122 ARG A CA 1
ATOM 974 C C . ARG A 1 122 ? -49.324 -6.792 56.119 1.00 75.25 122 ARG A C 1
ATOM 976 O O . ARG A 1 122 ? -50.124 -6.997 57.029 1.00 75.25 122 ARG A O 1
ATOM 983 N N . LEU A 1 123 ? -49.438 -5.741 55.306 1.00 76.12 123 LEU A N 1
ATOM 984 C CA . LEU A 1 123 ? -50.537 -4.772 55.386 1.00 76.12 123 LEU A CA 1
ATOM 985 C C . LEU A 1 123 ? -51.899 -5.409 55.069 1.00 76.12 123 LEU A C 1
ATOM 987 O O . LEU A 1 123 ? -52.864 -5.157 55.788 1.00 76.12 123 LEU A O 1
ATOM 991 N N . LYS A 1 124 ? -51.983 -6.291 54.062 1.00 78.81 124 LYS A N 1
ATOM 992 C CA . LYS A 1 124 ? -53.211 -7.058 53.774 1.00 78.81 124 LYS A CA 1
ATOM 993 C C . LYS A 1 124 ? -53.630 -7.950 54.945 1.00 78.81 124 LYS A C 1
ATOM 995 O O . LYS A 1 124 ? -54.817 -8.020 55.251 1.00 78.81 124 LYS A O 1
ATOM 1000 N N . GLN A 1 125 ? -52.685 -8.615 55.612 1.00 78.94 125 GLN A N 1
ATOM 1001 C CA . GLN A 1 125 ? -52.985 -9.407 56.812 1.00 78.94 125 GLN A CA 1
ATOM 1002 C C . GLN A 1 125 ? -53.513 -8.534 57.957 1.00 78.94 125 GLN A C 1
ATOM 1004 O O . GLN A 1 125 ? -54.511 -8.894 58.579 1.00 78.94 125 GLN A O 1
ATOM 1009 N N . LYS A 1 126 ? -52.906 -7.362 58.193 1.00 71.75 126 LYS A N 1
ATOM 1010 C CA . LYS A 1 126 ? -53.402 -6.404 59.194 1.00 71.75 126 LYS A CA 1
ATOM 1011 C C . LYS A 1 126 ? -54.821 -5.929 58.884 1.00 71.75 126 LYS A C 1
ATOM 1013 O O . LYS A 1 126 ? -55.645 -5.891 59.789 1.00 71.75 126 LYS A O 1
ATOM 1018 N N . ARG A 1 127 ? -55.125 -5.625 57.617 1.00 72.31 127 ARG A N 1
ATOM 1019 C CA . ARG A 1 127 ? -56.478 -5.227 57.201 1.00 72.31 127 ARG A CA 1
ATOM 1020 C C . ARG A 1 127 ? -57.507 -6.310 57.535 1.00 72.31 127 ARG A C 1
ATOM 1022 O O . ARG A 1 127 ? -58.491 -6.008 58.193 1.00 72.31 127 ARG A O 1
ATOM 1029 N N . LYS A 1 128 ? -57.219 -7.575 57.204 1.00 76.19 128 LYS A N 1
ATOM 1030 C CA . LYS A 1 128 ? -58.092 -8.712 57.555 1.00 76.19 128 LYS A CA 1
ATOM 1031 C C . LYS A 1 128 ? -58.339 -8.838 59.062 1.00 76.19 128 LYS A C 1
ATOM 1033 O O . LYS A 1 128 ? -59.455 -9.138 59.464 1.00 76.19 128 LYS A O 1
ATOM 1038 N N . LEU A 1 129 ? -57.317 -8.612 59.889 1.00 72.38 129 LEU A N 1
ATOM 1039 C CA . LEU A 1 129 ? -57.434 -8.638 61.353 1.00 72.38 129 LEU A CA 1
ATOM 1040 C C . LEU A 1 129 ? -58.308 -7.500 61.897 1.00 72.38 129 LEU A C 1
ATOM 1042 O O . LEU A 1 129 ? -59.086 -7.721 62.822 1.00 72.38 129 LEU A O 1
ATOM 1046 N N . ILE A 1 130 ? -58.186 -6.300 61.325 1.00 65.94 130 ILE A N 1
ATOM 1047 C CA . ILE A 1 130 ? -59.024 -5.148 61.682 1.00 65.94 130 ILE A CA 1
ATOM 1048 C C . ILE A 1 130 ? -60.474 -5.411 61.282 1.00 65.94 130 ILE A C 1
ATOM 1050 O O . ILE A 1 130 ? -61.363 -5.253 62.114 1.00 65.94 130 ILE A O 1
ATOM 1054 N N . ASP A 1 131 ? -60.706 -5.865 60.050 1.00 67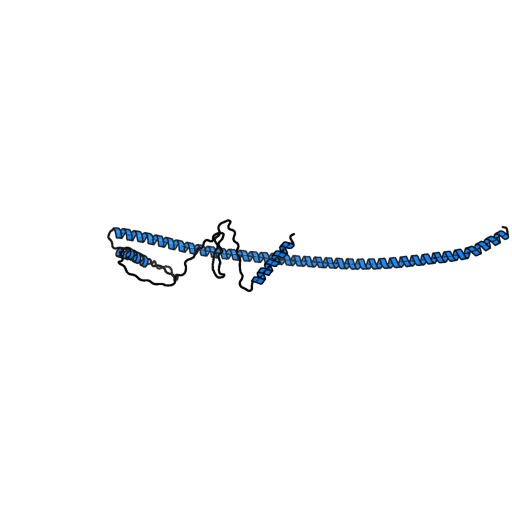.75 131 ASP A N 1
ATOM 1055 C CA . ASP A 1 131 ? -62.048 -6.157 59.545 1.00 67.75 131 ASP A CA 1
ATOM 1056 C C . ASP A 1 131 ? -62.714 -7.286 60.370 1.00 67.75 131 ASP A C 1
ATOM 1058 O O . ASP A 1 131 ? -63.877 -7.165 60.751 1.00 67.75 131 ASP A O 1
ATOM 1062 N N . ALA A 1 132 ? -61.966 -8.337 60.742 1.00 69.75 132 ALA A N 1
ATOM 1063 C CA . ALA A 1 132 ? -62.460 -9.430 61.590 1.00 69.75 132 ALA A CA 1
ATOM 1064 C C . ALA A 1 132 ? -62.825 -8.966 63.012 1.00 69.75 132 ALA A C 1
ATOM 1066 O O . ALA A 1 132 ? -63.922 -9.244 63.487 1.00 69.75 132 ALA A O 1
ATOM 1067 N N . LYS A 1 133 ? -61.954 -8.197 63.680 1.00 64.50 133 LYS A N 1
ATOM 1068 C CA . LYS A 1 133 ? -62.230 -7.678 65.034 1.00 64.50 133 LYS A CA 1
ATOM 1069 C C . LYS A 1 133 ? -63.303 -6.584 65.056 1.00 64.50 133 LYS A C 1
ATOM 1071 O O . LYS A 1 133 ? -63.975 -6.410 66.074 1.00 64.50 133 LYS A O 1
ATOM 1076 N N . SER A 1 134 ? -63.476 -5.855 63.952 1.00 60.78 134 SER A N 1
ATOM 1077 C CA . SER A 1 134 ? -64.588 -4.916 63.770 1.00 60.78 134 SER A CA 1
ATOM 1078 C C . SER A 1 134 ? -65.925 -5.648 63.630 1.00 60.78 134 SER A C 1
ATOM 1080 O O . SER A 1 134 ? -66.927 -5.164 64.151 1.00 60.78 134 SER A O 1
ATOM 1082 N N . ALA A 1 135 ? -65.952 -6.815 62.976 1.00 62.53 135 ALA A N 1
ATOM 1083 C CA . ALA A 1 135 ? -67.142 -7.667 62.899 1.00 62.53 135 ALA A CA 1
ATOM 1084 C C . ALA A 1 135 ? -67.537 -8.261 64.268 1.00 62.53 135 ALA A C 1
ATOM 1086 O O . ALA A 1 135 ? -68.712 -8.514 64.513 1.00 62.53 135 ALA A O 1
ATOM 1087 N N . GLU A 1 136 ? -66.577 -8.404 65.186 1.00 64.44 136 GLU A N 1
ATOM 1088 C CA . GLU A 1 136 ? -66.789 -8.818 66.584 1.00 64.44 136 GLU A CA 1
ATOM 1089 C C . GLU A 1 136 ? -67.262 -7.670 67.508 1.00 64.44 136 GLU A C 1
ATOM 1091 O O . GLU A 1 136 ? -67.394 -7.854 68.716 1.00 64.44 136 GLU A O 1
ATOM 1096 N N . GLY A 1 137 ? -67.536 -6.474 66.966 1.00 55.50 137 GLY A N 1
ATOM 1097 C CA . GLY A 1 137 ? -68.045 -5.325 67.731 1.00 55.50 137 GLY A CA 1
ATOM 1098 C C . GLY A 1 137 ? -66.965 -4.498 68.439 1.00 55.50 137 GLY A C 1
ATOM 1099 O O . GLY A 1 137 ? -67.279 -3.595 69.219 1.00 55.50 137 GLY A O 1
ATOM 1100 N N . THR A 1 138 ? -65.686 -4.766 68.165 1.00 56.41 138 THR A N 1
ATOM 1101 C CA . THR A 1 138 ? -64.559 -3.999 68.712 1.00 56.41 138 THR A CA 1
ATOM 1102 C C . THR A 1 138 ? -64.293 -2.772 67.845 1.00 56.41 138 THR A C 1
ATOM 1104 O O . THR A 1 138 ? -64.183 -2.885 66.627 1.00 56.41 138 THR A O 1
ATOM 1107 N N . SER A 1 139 ? -64.144 -1.585 68.445 1.00 57.41 139 SER A N 1
ATOM 1108 C CA . SER A 1 139 ? -63.913 -0.370 67.657 1.00 57.41 139 SER A CA 1
ATOM 1109 C C . SER A 1 139 ? -62.592 -0.455 66.861 1.00 57.41 139 SER A C 1
ATOM 1111 O O . SER A 1 139 ? -61.544 -0.758 67.446 1.00 57.41 139 SER A O 1
ATOM 1113 N N . PRO A 1 140 ? -62.591 -0.135 65.549 1.00 53.78 140 PRO A N 1
ATOM 1114 C CA . PRO A 1 140 ? -61.401 -0.206 64.689 1.00 53.78 140 PRO A CA 1
ATOM 1115 C C . PRO A 1 140 ? -60.197 0.569 65.246 1.00 53.78 140 PRO A C 1
ATOM 1117 O O . PRO A 1 140 ? -59.053 0.131 65.126 1.00 53.78 140 PRO A O 1
ATOM 1120 N N . LYS A 1 141 ? -60.458 1.683 65.947 1.00 56.78 141 LYS A N 1
ATOM 1121 C CA . LYS A 1 141 ? -59.447 2.505 66.633 1.00 56.78 141 LYS A CA 1
ATOM 1122 C C . LYS A 1 141 ? -58.722 1.754 67.759 1.00 56.78 141 LYS A C 1
ATOM 1124 O O . LYS A 1 141 ? -57.506 1.884 67.878 1.00 56.78 141 LYS A O 1
ATOM 1129 N N . LYS A 1 142 ? -59.423 0.931 68.555 1.00 57.09 142 LYS A N 1
ATOM 1130 C CA . LYS A 1 142 ? -58.790 0.100 69.600 1.00 57.09 142 LYS A CA 1
ATOM 1131 C C . LYS A 1 142 ? -57.957 -1.032 69.000 1.00 57.09 142 LYS A C 1
ATOM 1133 O O . LYS A 1 142 ? -56.879 -1.329 69.509 1.00 57.09 142 LYS A O 1
ATOM 1138 N N . VAL A 1 143 ? -58.423 -1.619 67.898 1.00 58.19 143 VAL A N 1
ATOM 1139 C CA . VAL A 1 143 ? -57.716 -2.700 67.197 1.00 58.19 143 VAL A CA 1
ATOM 1140 C C . VAL A 1 143 ? -56.428 -2.192 66.545 1.00 58.19 143 VAL A C 1
ATOM 1142 O O . VAL A 1 143 ? -55.375 -2.802 66.727 1.00 58.19 143 VAL A O 1
ATOM 1145 N N . CYS A 1 144 ? -56.475 -1.042 65.862 1.00 56.53 144 CYS A N 1
ATOM 1146 C CA . CYS A 1 144 ? -55.278 -0.407 65.302 1.00 56.53 144 CYS A CA 1
ATOM 1147 C C . CYS A 1 144 ? -54.263 -0.007 66.385 1.00 56.53 144 CYS A C 1
ATOM 1149 O O . CYS A 1 144 ? -53.067 -0.183 66.171 1.00 56.53 144 CYS A O 1
ATOM 1151 N N . ALA A 1 145 ? -54.711 0.474 67.550 1.00 56.25 145 ALA A N 1
ATOM 1152 C CA . ALA A 1 145 ? -53.821 0.837 68.655 1.00 56.25 145 ALA A CA 1
ATOM 1153 C C . ALA A 1 145 ? -53.106 -0.384 69.270 1.00 56.25 145 ALA A C 1
ATOM 1155 O O . ALA A 1 145 ? -51.900 -0.335 69.501 1.00 56.25 145 ALA A O 1
ATOM 1156 N N . GLN A 1 146 ? -53.812 -1.505 69.469 1.00 55.69 146 GLN A N 1
ATOM 1157 C CA . GLN A 1 146 ? -53.199 -2.749 69.960 1.00 55.69 146 GLN A CA 1
ATOM 1158 C C . GLN A 1 146 ? -52.246 -3.381 68.937 1.00 55.69 146 GLN A C 1
ATOM 1160 O O . GLN A 1 146 ? -51.157 -3.809 69.300 1.00 55.69 146 GLN A O 1
ATOM 1165 N N . SER A 1 147 ? -52.605 -3.403 67.649 1.00 54.06 147 SER A N 1
ATOM 1166 C CA . SER A 1 147 ? -51.739 -3.954 66.593 1.00 54.06 147 SER A CA 1
ATOM 1167 C C . SER A 1 147 ? -50.548 -3.058 66.214 1.00 54.06 147 SER A C 1
ATOM 1169 O O . SER A 1 147 ? -49.659 -3.509 65.486 1.00 54.06 147 SER A O 1
ATOM 1171 N N . ALA A 1 148 ? -50.535 -1.795 66.653 1.00 51.81 148 ALA A N 1
ATOM 1172 C CA . ALA A 1 148 ? -49.384 -0.897 66.558 1.00 51.81 148 ALA A CA 1
ATOM 1173 C C . ALA A 1 148 ? -48.399 -1.098 67.722 1.00 51.81 148 ALA A C 1
ATOM 1175 O O . ALA A 1 148 ? -47.195 -1.020 67.501 1.00 51.81 148 ALA A O 1
ATOM 1176 N N . ALA A 1 149 ? -48.897 -1.409 68.925 1.00 51.41 149 ALA A N 1
ATOM 1177 C CA . ALA A 1 149 ? -48.065 -1.717 70.092 1.00 51.41 149 ALA A CA 1
ATOM 1178 C C . ALA A 1 149 ? -47.338 -3.072 69.975 1.00 51.41 149 ALA A C 1
ATOM 1180 O O . ALA A 1 149 ? -46.241 -3.225 70.492 1.00 51.41 149 ALA A O 1
ATOM 1181 N N . ASP A 1 150 ? -47.912 -4.029 69.241 1.00 51.22 150 ASP A N 1
ATOM 1182 C CA . ASP A 1 150 ? -47.336 -5.371 69.026 1.00 51.22 150 ASP A CA 1
ATOM 1183 C C . ASP A 1 150 ? -46.164 -5.395 68.017 1.00 51.22 150 ASP A C 1
ATOM 1185 O O . ASP A 1 150 ? -45.615 -6.447 67.692 1.00 51.22 150 ASP A O 1
ATOM 1189 N N . LEU A 1 151 ? -45.812 -4.238 67.445 1.00 48.47 151 LEU A N 1
ATOM 1190 C CA . LEU A 1 151 ? -44.749 -4.085 66.453 1.00 48.47 151 LEU A CA 1
ATOM 1191 C C . LEU A 1 151 ? -43.919 -2.835 66.735 1.00 48.47 151 LEU A C 1
ATOM 1193 O O . LEU A 1 151 ? -43.884 -1.901 65.930 1.00 48.47 151 LEU A O 1
ATOM 1197 N N . GLU A 1 152 ? -43.207 -2.851 67.860 1.00 42.72 152 GLU A N 1
ATOM 1198 C CA . GLU A 1 152 ? -41.976 -2.075 67.973 1.00 42.72 152 GLU A CA 1
ATOM 1199 C C . GLU A 1 152 ? -41.028 -2.440 66.812 1.00 42.72 152 GLU A C 1
ATOM 1201 O O . GLU A 1 152 ? -40.944 -3.608 66.405 1.00 42.72 152 GLU A O 1
ATOM 1206 N N . PRO A 1 153 ? -40.341 -1.455 66.211 1.00 44.16 153 PRO A N 1
ATOM 1207 C CA . PRO A 1 153 ? -39.364 -1.727 65.175 1.00 44.16 153 PRO A CA 1
ATOM 1208 C C . PRO A 1 153 ? -38.197 -2.486 65.804 1.00 44.16 153 PRO A C 1
ATOM 1210 O O . PRO A 1 153 ? -37.599 -2.027 66.771 1.00 44.16 153 PRO A O 1
ATOM 1213 N N . GLN A 1 154 ? -37.840 -3.635 65.234 1.00 38.97 154 GLN A N 1
ATOM 1214 C CA . GLN A 1 154 ? -36.546 -4.231 65.529 1.00 38.97 154 GLN A CA 1
ATOM 1215 C C . GLN A 1 154 ? -35.485 -3.240 65.028 1.00 38.97 154 GLN A C 1
ATOM 1217 O O . GLN A 1 154 ? -35.335 -3.040 63.820 1.00 38.97 154 GLN A O 1
ATOM 1222 N N . GLU A 1 155 ? -34.837 -2.543 65.962 1.00 41.06 155 GLU A N 1
ATOM 1223 C CA . GLU A 1 155 ? -33.760 -1.598 65.690 1.00 41.06 155 GLU A CA 1
ATOM 1224 C C . GLU A 1 155 ? -32.641 -2.317 64.938 1.00 41.06 155 GLU A C 1
ATOM 1226 O O . GLU A 1 155 ? -31.950 -3.181 65.474 1.00 41.06 155 GLU A O 1
ATOM 1231 N N . GLY A 1 156 ? -32.483 -1.993 63.658 1.00 43.78 156 GLY A N 1
ATOM 1232 C CA . GLY A 1 156 ? -31.465 -2.636 62.846 1.00 43.78 156 GLY A CA 1
ATOM 1233 C C . GLY A 1 156 ? -31.631 -2.368 61.366 1.00 43.78 156 GLY A C 1
ATOM 1234 O O . GLY A 1 156 ? -31.959 -3.282 60.629 1.00 43.78 156 GLY A O 1
ATOM 1235 N N . THR A 1 157 ? -31.399 -1.121 60.953 1.00 29.94 157 THR A N 1
ATOM 1236 C CA . THR A 1 157 ? -30.632 -0.762 59.743 1.00 29.94 157 THR A CA 1
ATOM 1237 C C . THR A 1 157 ? -30.556 0.757 59.659 1.00 29.94 157 THR A C 1
ATOM 1239 O O . THR A 1 157 ? -31.506 1.431 59.263 1.00 29.94 157 THR A O 1
ATOM 1242 N N . SER A 1 158 ? -29.403 1.299 60.036 1.00 43.41 158 SER A N 1
ATOM 1243 C CA . SER A 1 158 ? -28.972 2.640 59.667 1.00 43.41 158 SER A CA 1
ATOM 1244 C C . SER A 1 158 ? -28.744 2.681 58.153 1.00 43.41 158 SER A C 1
ATOM 1246 O O . SER A 1 158 ? -27.786 2.124 57.624 1.00 43.41 158 SER A O 1
ATOM 1248 N N . GLY A 1 159 ? -29.657 3.331 57.443 1.00 33.69 159 GLY A N 1
ATOM 1249 C CA . GLY A 1 159 ? -29.550 3.587 56.014 1.00 33.69 159 GLY A CA 1
ATOM 1250 C C . GLY A 1 159 ? -30.504 4.706 55.641 1.00 33.69 159 GLY A C 1
ATOM 1251 O O . GLY A 1 159 ? -31.702 4.495 55.495 1.00 33.69 159 GLY A O 1
ATOM 1252 N N . THR A 1 160 ? -29.972 5.917 55.552 1.00 40.06 160 THR A N 1
ATOM 1253 C CA . THR A 1 160 ? -30.663 7.124 55.104 1.00 40.06 160 THR A CA 1
ATOM 1254 C C . THR A 1 160 ? -31.357 6.905 53.756 1.00 40.06 160 THR A C 1
ATOM 1256 O O . THR A 1 160 ? -30.706 6.770 52.724 1.00 40.06 160 THR A O 1
ATOM 1259 N N . SER A 1 161 ? -32.690 6.951 53.741 1.00 30.50 161 SER A N 1
ATOM 1260 C CA . SER A 1 161 ? -33.444 7.303 52.536 1.00 30.50 161 SER A CA 1
ATOM 1261 C C . SER A 1 161 ? -34.524 8.324 52.881 1.00 30.50 161 SER A C 1
ATOM 1263 O O . SER A 1 161 ? -35.598 7.999 53.387 1.00 30.50 161 SER A O 1
ATOM 1265 N N . THR A 1 162 ? -34.223 9.584 52.596 1.00 40.22 162 THR A N 1
ATOM 1266 C CA . THR A 1 162 ? -35.201 10.639 52.346 1.00 40.22 162 THR A CA 1
ATOM 1267 C C . THR A 1 162 ? -36.111 10.187 51.203 1.00 40.22 162 THR A C 1
ATOM 1269 O O . THR A 1 162 ? -35.688 10.116 50.054 1.00 40.22 162 THR A O 1
ATOM 1272 N N . GLY A 1 163 ? -37.357 9.828 51.516 1.00 34.09 163 GLY A N 1
ATOM 1273 C CA . GLY A 1 163 ? -38.337 9.437 50.503 1.00 34.09 163 GLY A CA 1
ATOM 1274 C C . GLY A 1 163 ? -39.564 8.734 51.072 1.00 34.09 163 GLY A C 1
ATOM 1275 O O . GLY A 1 163 ? -39.658 7.516 51.000 1.00 34.09 163 GLY A O 1
ATOM 1276 N N . GLY A 1 164 ? -40.507 9.508 51.620 1.00 34.16 164 GLY A N 1
ATOM 1277 C CA . GLY A 1 164 ? -41.946 9.192 51.624 1.00 34.16 164 GLY A CA 1
ATOM 1278 C C . GLY A 1 164 ? -42.392 7.800 52.089 1.00 34.16 164 GLY A C 1
ATOM 1279 O O . GLY A 1 164 ? -43.330 7.248 51.517 1.00 34.16 164 GLY A O 1
ATOM 1280 N N . GLY A 1 165 ? -41.754 7.214 53.102 1.00 30.92 165 GLY A N 1
ATOM 1281 C CA . GLY A 1 165 ? -42.248 5.986 53.721 1.00 30.92 165 GLY A CA 1
ATOM 1282 C C . GLY A 1 165 ? -43.531 6.273 54.494 1.00 30.92 165 GLY A C 1
ATOM 1283 O O . GLY A 1 165 ? -43.483 6.871 55.567 1.00 30.92 165 GLY A O 1
ATOM 1284 N N . VAL A 1 166 ? -44.683 5.858 53.965 1.00 42.53 166 VAL A N 1
ATOM 1285 C CA . VAL A 1 166 ? -45.930 5.837 54.736 1.00 42.53 166 VAL A CA 1
ATOM 1286 C C . VAL A 1 166 ? -45.722 4.845 55.882 1.00 42.53 166 VAL A C 1
ATOM 1288 O O . VAL A 1 166 ? -45.724 3.630 55.678 1.00 42.53 166 VAL A O 1
ATOM 1291 N N . LEU A 1 167 ? -45.446 5.371 57.077 1.00 47.44 167 LEU A N 1
ATOM 1292 C CA . LEU A 1 167 ? -45.286 4.587 58.296 1.00 47.44 167 LEU A CA 1
ATOM 1293 C C . LEU A 1 167 ? -46.521 3.682 58.471 1.00 47.44 167 LEU A C 1
ATOM 1295 O O . LEU A 1 167 ? -47.647 4.134 58.272 1.00 47.44 167 LEU A O 1
ATOM 1299 N N . PRO A 1 168 ? -46.376 2.411 58.877 1.00 45.88 168 PRO A N 1
ATOM 1300 C CA . PRO A 1 168 ? -47.517 1.499 59.021 1.00 45.88 168 PRO A CA 1
ATOM 1301 C C . PRO A 1 168 ? -48.602 2.031 59.979 1.00 45.88 168 PRO A C 1
ATOM 1303 O O . PRO A 1 168 ? -49.770 1.660 59.851 1.00 45.88 168 PRO A O 1
ATOM 1306 N N . ASN A 1 169 ? -48.235 2.937 60.891 1.00 50.28 169 ASN A N 1
ATOM 1307 C CA . ASN A 1 169 ? -49.160 3.626 61.790 1.00 50.28 169 ASN A CA 1
ATOM 1308 C C . ASN A 1 169 ? -50.072 4.631 61.074 1.00 50.28 169 ASN A C 1
ATOM 1310 O O . ASN A 1 169 ? -51.242 4.735 61.438 1.00 50.28 169 ASN A O 1
ATOM 1314 N N . THR A 1 170 ? -49.595 5.328 60.037 1.00 53.31 170 THR A N 1
ATOM 1315 C CA . THR A 1 170 ? -50.433 6.282 59.295 1.00 53.31 170 THR A CA 1
ATOM 1316 C C . THR A 1 170 ? -51.436 5.563 58.395 1.00 53.31 170 THR A C 1
ATOM 1318 O O . THR A 1 170 ? -52.575 6.004 58.295 1.00 53.31 170 THR A O 1
ATOM 1321 N N . VAL A 1 171 ? -51.086 4.392 57.844 1.00 52.88 171 VAL A N 1
ATOM 1322 C CA . VAL A 1 171 ? -52.025 3.555 57.067 1.00 52.88 171 VAL A CA 1
ATOM 1323 C C . VAL A 1 171 ? -53.159 3.005 57.941 1.00 52.88 171 VAL A C 1
ATOM 1325 O O . VAL A 1 171 ? -54.316 3.044 57.534 1.00 52.88 171 VAL A O 1
ATOM 1328 N N . CYS A 1 172 ? -52.856 2.519 59.153 1.00 48.16 172 CYS A N 1
ATOM 1329 C CA . CYS A 1 172 ? -53.882 1.995 60.069 1.00 48.16 172 CYS A CA 1
ATOM 1330 C C . CYS A 1 172 ? -54.831 3.105 60.547 1.00 48.16 172 CYS A C 1
ATOM 1332 O O . CYS A 1 172 ? -56.042 2.904 60.598 1.00 48.16 172 CYS A O 1
ATOM 1334 N N . ALA A 1 173 ? -54.289 4.289 60.852 1.00 55.28 173 ALA A N 1
ATOM 1335 C CA . ALA A 1 173 ? -55.083 5.449 61.247 1.00 55.28 173 ALA A CA 1
ATOM 1336 C C . ALA A 1 173 ? -56.011 5.927 60.116 1.00 55.28 173 ALA A C 1
ATOM 1338 O O . ALA A 1 173 ? -57.185 6.187 60.370 1.00 55.28 173 ALA A O 1
ATOM 1339 N N . GLN A 1 174 ? -55.518 5.966 58.872 1.00 56.34 174 GLN A N 1
ATOM 1340 C CA . GLN A 1 174 ? -56.319 6.319 57.696 1.00 56.34 174 GLN A CA 1
ATOM 1341 C C . GLN A 1 174 ? -57.448 5.304 57.461 1.00 56.34 174 GLN A C 1
ATOM 1343 O O . GLN A 1 174 ? -58.599 5.682 57.294 1.00 56.34 174 GLN A O 1
ATOM 1348 N N . TRP A 1 175 ? -57.156 4.004 57.545 1.00 57.94 175 TRP A N 1
ATOM 1349 C CA . TRP A 1 175 ? -58.157 2.945 57.382 1.00 57.94 175 TRP A CA 1
ATOM 1350 C C . TRP A 1 175 ? -59.241 2.937 58.459 1.00 57.94 175 TRP A C 1
ATOM 1352 O O . TRP A 1 175 ? -60.391 2.625 58.158 1.00 57.94 175 TRP A O 1
ATOM 1362 N N . ALA A 1 176 ? -58.885 3.270 59.700 1.00 52.56 176 ALA A N 1
ATOM 1363 C CA . ALA A 1 176 ? -59.855 3.465 60.770 1.00 52.56 176 ALA A CA 1
ATOM 1364 C C . ALA A 1 176 ? -60.721 4.717 60.538 1.00 52.56 176 ALA A C 1
ATOM 1366 O O . ALA A 1 176 ? -61.882 4.715 60.933 1.00 52.56 176 ALA A O 1
ATOM 1367 N N . ALA A 1 177 ? -60.177 5.755 59.893 1.00 55.62 177 ALA A N 1
ATOM 1368 C CA . ALA A 1 177 ? -60.912 6.964 59.528 1.00 55.62 177 ALA A CA 1
ATOM 1369 C C . ALA A 1 177 ? -61.840 6.759 58.315 1.00 55.62 177 ALA A C 1
ATOM 1371 O O . ALA A 1 177 ? -62.923 7.331 58.303 1.00 55.62 177 ALA A O 1
ATOM 1372 N N . ASP A 1 178 ? -61.461 5.921 57.344 1.00 54.16 178 ASP A N 1
ATOM 1373 C CA . ASP A 1 178 ? -62.281 5.598 56.159 1.00 54.16 178 ASP A CA 1
ATOM 1374 C C . ASP A 1 178 ? -63.489 4.696 56.490 1.00 54.16 178 ASP A C 1
ATOM 1376 O O . ASP A 1 178 ? -64.458 4.640 55.736 1.00 54.16 178 ASP A O 1
ATOM 1380 N N . LEU A 1 179 ? -63.425 3.955 57.603 1.00 49.41 179 LEU A N 1
ATOM 1381 C CA . LEU A 1 179 ? -64.531 3.134 58.119 1.00 49.41 179 LEU A CA 1
ATOM 1382 C C . LEU A 1 179 ? -65.497 3.930 59.013 1.00 49.41 179 LEU A C 1
ATOM 1384 O O . LEU A 1 179 ? -66.571 3.427 59.343 1.00 49.41 179 LEU A O 1
ATOM 1388 N N . GLU A 1 180 ? -65.140 5.156 59.403 1.00 49.53 180 GLU A N 1
ATOM 1389 C CA . GLU A 1 180 ? -66.076 6.087 60.028 1.00 49.53 180 GLU A CA 1
ATOM 1390 C C . GLU A 1 180 ? -66.792 6.883 58.924 1.00 49.53 180 GLU A C 1
ATOM 1392 O O . GLU A 1 180 ? -66.131 7.435 58.044 1.00 49.53 180 GLU A O 1
ATOM 1397 N N . PRO A 1 181 ? -68.133 6.975 58.924 1.00 37.47 181 PRO A N 1
ATOM 1398 C CA . PRO A 1 181 ? -68.836 7.806 57.955 1.00 37.47 181 PRO A CA 1
ATOM 1399 C C . PRO A 1 181 ? -68.473 9.279 58.197 1.00 37.47 181 PRO A C 1
ATOM 1401 O O . PRO A 1 181 ? -68.983 9.906 59.126 1.00 37.47 181 PRO A O 1
ATOM 1404 N N . GLN A 1 182 ? -67.576 9.842 57.383 1.00 38.97 182 GLN A N 1
ATOM 1405 C CA . GLN A 1 182 ? -67.253 11.265 57.460 1.00 38.97 182 GLN A CA 1
ATOM 1406 C C . GLN A 1 182 ? -68.369 12.094 56.821 1.00 38.97 182 GLN A C 1
ATOM 1408 O O . GLN A 1 182 ? -68.565 12.105 55.605 1.00 38.97 182 GLN A O 1
ATOM 1413 N N . ALA A 1 183 ? -69.097 12.810 57.679 1.00 32.75 183 ALA A N 1
ATOM 1414 C CA . ALA A 1 183 ? -69.853 13.993 57.303 1.00 32.75 183 ALA A CA 1
ATOM 1415 C C . ALA A 1 183 ? -68.900 15.038 56.690 1.00 32.75 183 ALA A C 1
ATOM 1417 O O . ALA A 1 183 ? -67.740 15.134 57.085 1.00 32.75 183 ALA A O 1
ATOM 1418 N N . GLY A 1 184 ? -69.385 15.769 55.684 1.00 38.44 184 GLY A N 1
ATOM 1419 C CA . GLY A 1 184 ? -68.556 16.483 54.711 1.00 38.44 184 GLY A CA 1
ATOM 1420 C C . GLY A 1 184 ? -67.587 17.535 55.262 1.00 38.44 184 GLY A C 1
ATOM 1421 O O . GLY A 1 184 ? -67.766 18.052 56.355 1.00 38.44 184 GLY A O 1
ATOM 1422 N N . THR A 1 185 ? -66.594 17.904 54.448 1.00 33.19 185 THR A N 1
ATOM 1423 C CA . THR A 1 185 ? -66.190 19.299 54.177 1.00 33.19 185 THR A CA 1
ATOM 1424 C C . THR A 1 185 ? -65.122 19.365 53.076 1.00 33.19 185 THR A C 1
ATOM 1426 O O . THR A 1 185 ? -64.295 18.479 52.893 1.00 33.19 185 THR A O 1
ATOM 1429 N N . SER A 1 186 ? -65.234 20.429 52.289 1.00 41.88 186 SER A N 1
ATOM 1430 C CA . SER A 1 186 ? -64.473 20.845 51.111 1.00 41.88 186 SER A CA 1
ATOM 1431 C C . SER A 1 186 ? -63.046 21.322 51.401 1.00 41.88 186 SER A C 1
ATOM 1433 O O . SER A 1 186 ? -62.818 21.950 52.432 1.00 41.88 186 SER A O 1
ATOM 1435 N N . GLY A 1 187 ? -62.139 21.209 50.422 1.00 33.16 187 GLY A N 1
ATOM 1436 C CA . GLY A 1 187 ? -60.898 21.995 50.422 1.00 33.16 187 GLY A CA 1
ATOM 1437 C C . GLY A 1 187 ? -59.900 21.644 49.316 1.00 33.16 187 GLY A C 1
ATOM 1438 O O . GLY A 1 187 ? -59.183 20.657 49.403 1.00 33.16 187 GLY A O 1
ATOM 1439 N N . THR A 1 188 ? -59.839 22.489 48.290 1.00 40.16 188 THR A N 1
ATOM 1440 C CA . THR A 1 188 ? -58.820 22.559 47.229 1.00 40.16 188 THR A CA 1
ATOM 1441 C C . THR A 1 188 ? -57.407 22.826 47.760 1.00 40.16 188 THR A C 1
ATOM 1443 O O . THR A 1 188 ? -57.226 23.739 48.564 1.00 40.16 188 THR A O 1
ATOM 1446 N N . SER A 1 189 ? -56.386 22.161 47.206 1.00 30.55 189 SER A N 1
ATOM 1447 C CA . SER A 1 189 ? -55.037 22.736 47.108 1.00 30.55 189 SER A CA 1
ATOM 1448 C C . SER A 1 189 ? -54.304 22.202 45.866 1.00 30.55 189 SER A C 1
ATOM 1450 O O . SER A 1 189 ? -54.139 21.003 45.652 1.00 30.55 189 SER A O 1
ATOM 1452 N N . THR A 1 190 ? -53.950 23.134 44.988 1.00 44.19 190 THR A N 1
ATOM 1453 C CA . THR A 1 190 ? -53.036 22.980 43.857 1.00 44.19 190 THR A CA 1
ATOM 1454 C C . THR A 1 190 ? -51.593 22.997 44.355 1.00 44.19 190 THR A C 1
ATOM 1456 O O . THR A 1 190 ? -51.206 23.931 45.055 1.00 44.19 190 THR A O 1
ATOM 1459 N N . GLY A 1 191 ? -50.774 22.032 43.929 1.00 28.42 191 GLY A N 1
ATOM 1460 C CA . GLY A 1 191 ? -49.329 22.048 44.162 1.00 28.42 191 GLY A CA 1
ATOM 1461 C C . GLY A 1 191 ? -48.594 20.954 43.385 1.00 28.42 191 GLY A C 1
ATOM 1462 O O . GLY A 1 191 ? -48.694 19.786 43.734 1.00 28.42 191 GLY A O 1
ATOM 1463 N N . GLY A 1 192 ? -47.887 21.369 42.325 1.00 36.53 192 GLY A N 1
ATOM 1464 C CA . GLY A 1 192 ? -46.815 20.678 41.588 1.00 36.53 192 GLY A CA 1
ATOM 1465 C C . GLY A 1 192 ? -46.680 19.159 41.731 1.00 36.53 192 GLY A C 1
ATOM 1466 O O . GLY A 1 192 ? -45.926 18.677 42.573 1.00 36.53 192 GLY A O 1
ATOM 1467 N N . GLY A 1 193 ? -47.323 18.410 40.834 1.00 29.45 193 GLY A N 1
ATOM 1468 C CA . GLY A 1 193 ? -47.080 16.981 40.652 1.00 29.45 193 GLY A CA 1
ATOM 1469 C C . GLY A 1 193 ? -46.058 16.737 39.544 1.00 29.45 193 GLY A C 1
ATOM 1470 O O . GLY A 1 193 ? -46.331 17.011 38.379 1.00 29.45 193 GLY A O 1
ATOM 1471 N N . VAL A 1 194 ? -44.894 16.208 39.919 1.00 37.09 194 VAL A N 1
ATOM 1472 C CA . VAL A 1 194 ? -43.938 15.531 39.031 1.00 37.09 194 VAL A CA 1
ATOM 1473 C C . VAL A 1 194 ? -44.709 14.573 38.114 1.00 37.09 194 VAL A C 1
ATOM 1475 O O . VAL A 1 194 ? -45.440 13.714 38.610 1.00 37.09 194 VAL A O 1
ATOM 1478 N N . LEU A 1 195 ? -44.588 14.741 36.793 1.00 39.22 195 LEU A N 1
ATOM 1479 C CA . LEU A 1 195 ? -45.264 13.877 35.822 1.00 39.22 195 LEU A CA 1
ATOM 1480 C C . LEU A 1 195 ? -44.824 12.415 36.041 1.00 39.22 195 LEU A C 1
ATOM 1482 O O . LEU A 1 195 ? -43.621 12.147 36.099 1.00 39.22 195 LEU A O 1
ATOM 1486 N N . PRO A 1 196 ? -45.758 11.456 36.175 1.00 45.03 196 PRO A N 1
ATOM 1487 C CA . PRO A 1 196 ? -45.411 10.044 36.219 1.00 45.03 196 PRO A CA 1
ATOM 1488 C C . PRO A 1 196 ? -44.887 9.594 34.850 1.00 45.03 196 PRO A C 1
ATOM 1490 O O . PRO A 1 196 ? -45.271 10.151 33.828 1.00 45.03 196 PRO A O 1
ATOM 1493 N N . ASN A 1 197 ? -44.032 8.569 34.849 1.00 50.91 197 ASN A N 1
ATOM 1494 C CA . ASN A 1 197 ? -43.505 7.867 33.671 1.00 50.91 197 ASN A CA 1
ATOM 1495 C C . ASN A 1 197 ? -44.575 7.731 32.561 1.00 50.91 197 ASN A C 1
ATOM 1497 O O . ASN A 1 197 ? -45.468 6.886 32.653 1.00 50.91 197 ASN A O 1
ATOM 1501 N N . THR A 1 198 ? -44.523 8.580 31.532 1.00 58.88 198 THR A N 1
ATOM 1502 C CA . THR A 1 198 ? -45.505 8.570 30.443 1.00 58.88 198 THR A CA 1
ATOM 1503 C C . THR A 1 198 ? -45.071 7.571 29.376 1.00 58.88 198 THR A C 1
ATOM 1505 O O . THR A 1 198 ? -44.086 7.799 28.678 1.00 58.88 198 THR A O 1
ATOM 1508 N N . HIS A 1 199 ? -45.810 6.471 29.230 1.00 61.31 199 HIS A N 1
ATOM 1509 C CA . HIS A 1 199 ? -45.674 5.567 28.089 1.00 61.31 199 HIS A CA 1
ATOM 1510 C C . HIS A 1 199 ? -46.535 6.078 26.931 1.00 61.31 199 HIS A C 1
ATOM 1512 O O . HIS A 1 199 ? -47.721 6.349 27.118 1.00 61.31 199 HIS A O 1
ATOM 1518 N N . ARG A 1 200 ? -45.948 6.196 25.736 1.00 66.38 200 ARG A N 1
ATOM 1519 C CA . ARG A 1 200 ? -46.663 6.550 24.505 1.00 66.38 200 ARG A CA 1
ATOM 1520 C C . ARG A 1 200 ? -46.447 5.454 23.469 1.00 66.38 200 ARG A C 1
ATOM 1522 O O . ARG A 1 200 ? -45.307 5.129 23.156 1.00 66.38 200 ARG A O 1
ATOM 1529 N N . THR A 1 201 ? -47.534 4.903 22.945 1.00 72.94 201 THR A N 1
ATOM 1530 C CA . THR A 1 201 ? -47.509 4.028 21.771 1.00 72.94 201 THR A CA 1
ATOM 1531 C C . THR A 1 201 ? -47.576 4.892 20.514 1.00 72.94 201 THR A C 1
ATOM 1533 O O . THR A 1 201 ? -48.366 5.834 20.453 1.00 72.94 201 THR A O 1
ATOM 1536 N N . ALA A 1 202 ? -46.715 4.604 19.540 1.00 65.44 202 ALA A N 1
ATOM 1537 C CA . ALA A 1 202 ? -46.709 5.265 18.239 1.00 65.44 202 ALA A CA 1
ATOM 1538 C C . ALA A 1 202 ? -47.271 4.305 17.184 1.00 65.44 202 ALA A C 1
ATOM 1540 O O . ALA A 1 202 ? -46.882 3.139 17.132 1.00 65.44 202 ALA A O 1
ATOM 1541 N N . SER A 1 203 ? -48.204 4.794 16.375 1.00 72.62 203 SER A N 1
ATOM 1542 C CA . SER A 1 203 ? -48.768 4.089 15.223 1.00 72.62 203 SER A CA 1
ATOM 1543 C C . SER A 1 203 ? -47.806 4.153 14.019 1.00 72.62 203 SER A C 1
ATOM 1545 O O . SER A 1 203 ? -46.975 5.060 13.969 1.00 72.62 203 SER A O 1
ATOM 1547 N N . PRO A 1 204 ? -47.908 3.269 13.002 1.00 67.44 204 PRO A N 1
ATOM 1548 C CA . PRO A 1 204 ? -47.006 3.259 11.839 1.00 67.44 204 PRO A CA 1
ATOM 1549 C C . PRO A 1 204 ? -46.935 4.560 11.019 1.00 67.44 204 PRO A C 1
ATOM 1551 O O . PRO A 1 204 ? -46.040 4.710 10.192 1.00 67.44 204 PRO A O 1
ATOM 1554 N N . SER A 1 205 ? -47.868 5.493 11.217 1.00 71.38 205 SER A N 1
ATOM 1555 C CA . SER A 1 205 ? -47.880 6.810 10.561 1.00 71.38 205 SER A CA 1
ATOM 1556 C C . SER A 1 205 ? -47.576 7.973 11.512 1.00 71.38 205 SER A C 1
ATOM 1558 O O . SER A 1 205 ? -47.622 9.128 11.092 1.00 71.38 205 SER A O 1
ATOM 1560 N N . ASP A 1 206 ? -47.269 7.692 12.780 1.00 70.44 206 ASP A N 1
ATOM 1561 C CA . ASP A 1 206 ? -46.992 8.731 13.764 1.00 70.44 206 ASP A CA 1
ATOM 1562 C C . ASP A 1 206 ? -45.552 9.236 13.646 1.00 70.44 206 ASP A C 1
ATOM 1564 O O . ASP A 1 206 ? -44.587 8.474 13.725 1.00 70.44 206 ASP A O 1
ATOM 1568 N N . ALA A 1 207 ? -45.405 10.557 13.557 1.00 68.88 207 ALA A N 1
ATOM 1569 C CA . ALA A 1 207 ? -44.131 11.229 13.769 1.00 68.88 207 ALA A CA 1
ATOM 1570 C C . ALA A 1 207 ? -44.001 11.617 15.250 1.00 68.88 207 ALA A C 1
ATOM 1572 O O . ALA A 1 207 ? -44.804 12.389 15.783 1.00 68.88 207 ALA A O 1
ATOM 1573 N N . VAL A 1 208 ? -42.979 11.087 15.926 1.00 67.69 208 VAL A N 1
ATOM 1574 C CA . VAL A 1 208 ? -42.674 11.418 17.325 1.00 67.69 208 VAL A CA 1
ATOM 1575 C C . VAL A 1 208 ? -41.421 12.283 17.369 1.00 67.69 208 VAL A C 1
ATOM 1577 O O . VAL A 1 208 ? -40.327 11.814 17.059 1.00 67.69 208 VAL A O 1
ATOM 1580 N N . PHE A 1 209 ? -41.585 13.545 17.770 1.00 70.31 209 PHE A N 1
ATOM 1581 C CA . PHE A 1 209 ? -40.464 14.440 18.038 1.00 70.31 209 PHE A CA 1
ATOM 1582 C C . PHE A 1 209 ? -39.898 14.162 19.433 1.00 70.31 209 PHE A C 1
ATOM 1584 O O . PHE A 1 209 ? -40.624 14.239 20.427 1.00 70.31 209 PHE A O 1
ATOM 1591 N N . LEU A 1 210 ? -38.607 13.841 19.493 1.00 66.38 210 LEU A N 1
ATOM 1592 C CA . LEU A 1 210 ? -37.878 13.577 20.730 1.00 66.38 210 LEU A CA 1
ATOM 1593 C C . LEU A 1 210 ? -36.828 14.681 20.919 1.00 66.38 210 LEU A C 1
ATOM 1595 O O . LEU A 1 210 ? -35.910 14.779 20.104 1.00 66.38 210 LEU A O 1
ATOM 1599 N N . PRO A 1 211 ? -36.961 15.531 21.954 1.00 62.56 211 PRO A N 1
ATOM 1600 C CA . PRO A 1 211 ? -35.954 16.535 22.279 1.00 62.56 211 PRO A CA 1
ATOM 1601 C C . PRO A 1 211 ? -34.601 15.886 22.592 1.00 62.56 211 PRO A C 1
ATOM 1603 O O . PRO A 1 211 ? -34.557 14.802 23.170 1.00 62.56 211 PRO A O 1
ATOM 1606 N N . ALA A 1 212 ? -33.506 16.579 22.267 1.00 58.72 212 ALA A N 1
ATOM 1607 C CA . ALA A 1 212 ? -32.142 16.065 22.437 1.00 58.72 212 ALA A CA 1
ATOM 1608 C C . ALA A 1 212 ? -31.801 15.672 23.888 1.00 58.72 212 ALA A C 1
ATOM 1610 O O . ALA A 1 212 ? -31.052 14.723 24.099 1.00 58.72 212 ALA A O 1
ATOM 1611 N N . ASP A 1 213 ? -32.395 16.357 24.869 1.00 56.69 213 ASP A N 1
ATOM 1612 C CA . ASP A 1 213 ? -32.127 16.150 26.298 1.00 56.69 213 ASP A CA 1
ATOM 1613 C C . ASP A 1 213 ? -33.149 15.224 26.982 1.00 56.69 213 ASP A C 1
ATOM 1615 O O . ASP A 1 213 ? -33.173 15.113 28.209 1.00 56.69 213 ASP A O 1
ATOM 1619 N N . LEU A 1 214 ? -34.038 14.580 26.212 1.00 62.94 214 LEU A N 1
ATOM 1620 C CA . LEU A 1 214 ? -35.061 13.699 26.764 1.00 62.94 214 LEU A CA 1
ATOM 1621 C C . LEU A 1 214 ? -34.567 12.249 26.830 1.00 62.94 214 LEU A C 1
ATOM 1623 O O . LEU A 1 214 ? -34.411 11.583 25.802 1.00 62.94 214 LEU A O 1
ATOM 1627 N N . ASP A 1 215 ? -34.416 11.734 28.050 1.00 61.66 215 ASP A N 1
ATOM 1628 C CA . ASP A 1 215 ? -34.180 10.312 28.295 1.00 61.66 215 ASP A CA 1
ATOM 1629 C C . ASP A 1 215 ? -35.387 9.489 27.816 1.00 61.66 215 ASP A C 1
ATOM 1631 O O . ASP A 1 215 ? -36.472 9.538 28.399 1.00 61.66 215 ASP A O 1
ATOM 1635 N N . HIS A 1 216 ? -35.199 8.714 26.749 1.00 71.44 216 HIS A N 1
ATOM 1636 C CA . HIS A 1 216 ? -36.226 7.839 26.188 1.00 71.44 216 HIS A CA 1
ATOM 1637 C C . HIS A 1 216 ? -35.667 6.443 25.900 1.00 71.44 216 HIS A C 1
ATOM 1639 O O . HIS A 1 216 ? -34.471 6.250 25.678 1.00 71.44 216 HIS A O 1
ATOM 1645 N N . VAL A 1 217 ? -36.554 5.448 25.930 1.00 66.19 217 VAL A N 1
ATOM 1646 C CA . VAL A 1 217 ? -36.252 4.062 25.564 1.00 66.19 217 VAL A CA 1
ATOM 1647 C C . VAL A 1 217 ? -37.340 3.590 24.618 1.00 66.19 217 VAL A C 1
ATOM 1649 O O . VAL A 1 217 ? -38.501 3.479 25.014 1.00 66.19 217 VAL A O 1
ATOM 1652 N N . ASP A 1 218 ? -36.950 3.288 23.386 1.00 72.00 218 ASP A N 1
ATOM 1653 C CA . ASP A 1 218 ? -37.857 2.728 22.394 1.00 72.00 218 ASP A CA 1
ATOM 1654 C C . ASP A 1 218 ? -37.987 1.214 22.608 1.00 72.00 218 ASP A C 1
ATOM 1656 O O . ASP A 1 218 ? -36.997 0.479 22.634 1.00 72.00 218 ASP A O 1
ATOM 1660 N N . VAL A 1 219 ? -39.223 0.741 22.765 1.00 70.56 219 VAL A N 1
ATOM 1661 C CA . VAL A 1 219 ? -39.561 -0.687 22.793 1.00 70.56 219 VAL A CA 1
ATOM 1662 C C . VAL A 1 219 ? -40.348 -0.979 21.522 1.00 70.56 219 VAL A C 1
ATOM 1664 O O . VAL A 1 219 ? -41.501 -0.572 21.405 1.00 70.56 219 VAL A O 1
ATOM 1667 N N . MET A 1 220 ? -39.702 -1.631 20.555 1.00 69.88 220 MET A N 1
ATOM 1668 C CA . MET A 1 220 ? -40.291 -1.957 19.252 1.00 69.88 220 MET A CA 1
ATOM 1669 C C . MET A 1 220 ? -40.745 -3.418 19.205 1.00 69.88 220 MET A C 1
ATOM 1671 O O . MET A 1 220 ? -40.071 -4.298 19.746 1.00 69.88 220 MET A O 1
ATOM 1675 N N . GLU A 1 221 ? -41.868 -3.677 18.535 1.00 71.38 221 GLU A N 1
ATOM 1676 C CA . GLU A 1 221 ? -42.292 -5.036 18.192 1.00 71.38 221 GLU A CA 1
ATOM 1677 C C . GLU A 1 221 ? -41.401 -5.616 17.081 1.00 71.38 221 GLU A C 1
ATOM 1679 O O . GLU A 1 221 ? -40.821 -4.883 16.270 1.00 71.38 221 GLU A O 1
ATOM 1684 N N . ILE A 1 222 ? -41.276 -6.946 17.063 1.00 46.38 222 ILE A N 1
ATOM 1685 C CA . ILE A 1 222 ? -40.509 -7.686 16.051 1.00 46.38 222 ILE A CA 1
ATOM 1686 C C . ILE A 1 222 ? -41.117 -7.366 14.671 1.00 46.38 222 ILE A C 1
ATOM 1688 O O . ILE A 1 222 ? -42.333 -7.400 14.526 1.00 46.38 222 ILE A O 1
ATOM 1692 N N . ASP A 1 223 ? -40.269 -7.021 13.696 1.00 57.56 223 ASP A N 1
ATOM 1693 C CA . ASP A 1 223 ? -40.607 -6.608 12.315 1.00 57.56 223 ASP A CA 1
ATOM 1694 C C . ASP A 1 223 ? -41.083 -5.154 12.099 1.00 57.56 223 ASP A C 1
ATOM 1696 O O . ASP A 1 223 ? -41.574 -4.802 11.025 1.00 57.56 223 ASP A O 1
ATOM 1700 N N . THR A 1 224 ? -40.858 -4.254 13.062 1.00 64.50 224 THR A N 1
ATOM 1701 C CA . THR A 1 224 ? -41.145 -2.818 12.875 1.00 64.50 224 THR A CA 1
ATOM 1702 C C . THR A 1 224 ? -39.986 -2.086 12.170 1.00 64.50 224 THR A C 1
ATOM 1704 O O . THR A 1 224 ? -38.853 -2.098 12.651 1.00 64.50 224 THR A O 1
ATOM 1707 N N . LEU A 1 225 ? -40.266 -1.388 11.060 1.00 59.97 225 LEU A N 1
ATOM 1708 C CA . LEU A 1 225 ? -39.329 -0.483 10.370 1.00 59.97 225 LEU A CA 1
ATOM 1709 C C . LEU A 1 225 ? -39.626 0.975 10.749 1.00 59.97 225 LEU A C 1
ATOM 1711 O O . LEU A 1 225 ? -40.755 1.436 10.596 1.00 59.97 225 LEU A O 1
ATOM 1715 N N . ARG A 1 226 ? -38.610 1.713 11.210 1.00 66.69 226 ARG A N 1
ATOM 1716 C CA . ARG A 1 226 ? -38.712 3.145 11.532 1.00 66.69 226 ARG A CA 1
ATOM 1717 C C . ARG A 1 226 ? -37.677 3.942 10.750 1.00 66.69 226 ARG A C 1
ATOM 1719 O O . ARG A 1 226 ? -36.512 3.556 10.688 1.00 66.69 226 ARG A O 1
ATOM 1726 N N . LEU A 1 227 ? -38.107 5.083 10.221 1.00 61.81 227 LEU A N 1
ATOM 1727 C CA . LEU A 1 227 ? -37.216 6.128 9.734 1.00 61.81 227 LEU A CA 1
ATOM 1728 C C . LEU A 1 227 ? -36.973 7.124 10.877 1.00 61.81 227 LEU A C 1
ATOM 1730 O O . LEU A 1 227 ? -37.925 7.595 11.501 1.00 61.81 227 LEU A O 1
AT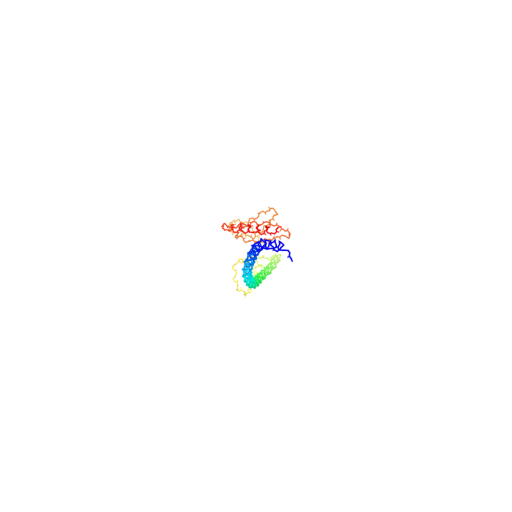OM 1734 N N . ALA A 1 228 ? -35.708 7.383 11.201 1.00 65.19 228 ALA A N 1
ATOM 1735 C CA . ALA A 1 228 ? -35.318 8.324 12.244 1.00 65.19 228 ALA A CA 1
ATOM 1736 C C . ALA A 1 228 ? -34.475 9.437 11.620 1.00 65.19 228 ALA A C 1
ATOM 1738 O O . ALA A 1 228 ? -33.313 9.220 11.279 1.00 65.19 228 ALA A O 1
ATOM 1739 N N . ASP A 1 229 ? -35.072 10.619 11.490 1.00 63.12 229 ASP A N 1
ATOM 1740 C CA . ASP A 1 229 ? -34.385 11.800 10.982 1.00 63.12 229 ASP A CA 1
ATOM 1741 C C . ASP A 1 229 ? -33.713 12.527 12.147 1.00 63.12 229 ASP A C 1
ATOM 1743 O O . ASP A 1 229 ? -34.364 13.158 12.983 1.00 63.12 229 ASP A O 1
ATOM 1747 N N . TYR A 1 230 ? -32.390 12.389 12.230 1.00 64.19 230 TYR A N 1
ATOM 1748 C CA . TYR A 1 230 ? -31.588 13.103 13.213 1.00 64.19 230 TYR A CA 1
ATOM 1749 C C . TYR A 1 230 ? -31.213 14.477 12.661 1.00 64.19 230 TYR A C 1
ATOM 1751 O O . TYR A 1 230 ? -30.485 14.577 11.674 1.00 64.19 230 TYR A O 1
ATOM 1759 N N . PHE A 1 231 ? -31.691 15.532 13.318 1.00 60.75 231 PHE A N 1
ATOM 1760 C CA . PHE A 1 231 ? -31.297 16.907 13.028 1.00 60.75 231 PHE A CA 1
ATOM 1761 C C . PHE A 1 231 ? -30.214 17.329 14.026 1.00 60.75 231 PHE A C 1
ATOM 1763 O O . PHE A 1 231 ? -30.542 17.664 15.167 1.00 60.75 231 PHE A O 1
ATOM 1770 N N . PRO A 1 232 ? -28.922 17.278 13.650 1.00 56.94 232 PRO A N 1
ATOM 1771 C CA . PRO A 1 232 ? -27.867 17.742 14.531 1.00 56.94 232 PRO A CA 1
ATOM 1772 C C . PRO A 1 232 ? -27.990 19.261 14.750 1.00 56.94 232 PRO A C 1
ATOM 1774 O O . PRO A 1 232 ? -28.329 19.983 13.804 1.00 56.94 232 PRO A O 1
ATOM 1777 N N . PRO A 1 233 ? -27.693 19.759 15.965 1.00 56.94 233 PRO A N 1
ATOM 1778 C CA . PRO A 1 233 ? -27.694 21.191 16.242 1.00 56.94 233 PRO A CA 1
ATOM 1779 C C . PRO A 1 233 ? -26.706 21.925 15.323 1.00 56.94 233 PRO A C 1
ATOM 1781 O O . PRO A 1 233 ? -25.669 21.374 14.929 1.00 56.94 233 PRO A O 1
ATOM 1784 N N . ASP A 1 234 ? -27.065 23.155 14.951 1.00 49.19 234 ASP A N 1
ATOM 1785 C CA . ASP A 1 234 ? -26.373 23.952 13.936 1.00 49.19 234 ASP A CA 1
ATOM 1786 C C . ASP A 1 234 ? -24.858 24.017 14.196 1.00 49.19 234 ASP A C 1
ATOM 1788 O O . ASP A 1 234 ? -24.394 24.450 15.251 1.00 49.19 234 ASP A O 1
ATOM 1792 N N . GLY A 1 235 ? -24.088 23.525 13.219 1.00 53.84 235 GLY A N 1
ATOM 1793 C CA . GLY A 1 235 ? -22.629 23.377 13.282 1.00 53.84 235 GLY A CA 1
ATOM 1794 C C . GLY A 1 235 ? -22.113 21.986 12.888 1.00 53.84 235 GLY A C 1
ATOM 1795 O O . GLY A 1 235 ? -20.981 21.874 12.427 1.00 53.84 235 GLY A O 1
ATOM 1796 N N . GLN A 1 236 ? -22.935 20.931 12.991 1.00 53.28 236 GLN A N 1
ATOM 1797 C CA . GLN A 1 236 ? -22.562 19.564 12.567 1.00 53.28 236 GLN A CA 1
ATOM 1798 C C . GLN A 1 236 ? -23.225 19.090 11.261 1.00 53.28 236 GLN A C 1
ATOM 1800 O O . GLN A 1 236 ? -22.887 18.022 10.750 1.00 53.28 236 GLN A O 1
ATOM 1805 N N . GLN A 1 237 ? -24.120 19.890 10.676 1.00 54.25 237 GLN A N 1
ATOM 1806 C CA . GLN A 1 237 ? -24.785 19.562 9.408 1.00 54.25 237 GLN A CA 1
ATOM 1807 C C . GLN A 1 237 ? -23.786 19.430 8.249 1.00 54.25 237 GLN A C 1
ATOM 1809 O O . GLN A 1 237 ? -23.918 18.517 7.439 1.00 54.25 237 GLN A O 1
ATOM 1814 N N . GLN A 1 238 ? -22.734 20.258 8.221 1.00 53.59 238 GLN A N 1
ATOM 1815 C CA . GLN A 1 238 ? -21.692 20.184 7.191 1.00 53.59 238 GLN A CA 1
ATOM 1816 C C . GLN A 1 238 ? -20.969 18.825 7.205 1.00 53.59 238 GLN A C 1
ATOM 1818 O O . GLN A 1 238 ? -20.800 18.206 6.163 1.00 53.59 238 GLN A O 1
ATOM 1823 N N . LEU A 1 239 ? -20.637 18.307 8.394 1.00 55.50 239 LEU A N 1
ATOM 1824 C CA . LEU A 1 239 ? -19.982 17.002 8.560 1.00 55.50 239 LEU A CA 1
ATOM 1825 C C . LEU A 1 239 ? -20.886 15.834 8.145 1.00 55.50 239 LEU A C 1
ATOM 1827 O O . LEU A 1 239 ? -20.402 14.821 7.641 1.00 55.50 239 LEU A O 1
ATOM 1831 N N . TYR A 1 240 ? -22.195 15.964 8.363 1.00 56.66 240 TYR A N 1
ATOM 1832 C CA . TYR A 1 240 ? -23.166 14.956 7.950 1.00 56.66 240 TYR A CA 1
ATOM 1833 C C . TYR A 1 240 ? -23.357 14.935 6.425 1.00 56.66 240 TYR A C 1
ATOM 1835 O O . TYR A 1 240 ? -23.357 13.856 5.831 1.00 56.66 240 TYR A O 1
ATOM 1843 N N . PHE A 1 241 ? -23.434 16.104 5.776 1.00 61.16 241 PHE A N 1
ATOM 1844 C CA . PHE A 1 241 ? -23.472 16.189 4.313 1.00 61.16 241 PHE A CA 1
ATOM 1845 C C . PHE A 1 241 ? -22.160 15.709 3.670 1.00 61.16 241 PHE A C 1
ATOM 1847 O O . PHE A 1 241 ? -22.216 14.910 2.737 1.00 61.16 241 PHE A O 1
ATOM 1854 N N . ASP A 1 242 ? -20.998 16.049 4.239 1.00 63.75 242 ASP A N 1
ATOM 1855 C CA . ASP A 1 242 ? -19.694 15.562 3.762 1.00 63.75 242 ASP A CA 1
ATOM 1856 C C . ASP A 1 242 ? -19.560 14.030 3.869 1.00 63.75 242 ASP A C 1
ATOM 1858 O O . ASP A 1 242 ? -18.963 13.382 3.003 1.00 63.75 242 ASP A O 1
ATOM 1862 N N . MET A 1 243 ? -20.122 13.415 4.918 1.00 65.25 243 MET A N 1
ATOM 1863 C CA . MET A 1 243 ? -20.164 11.952 5.041 1.00 65.25 243 MET A CA 1
ATOM 1864 C C . MET A 1 243 ? -21.122 11.309 4.034 1.00 65.25 243 MET A C 1
ATOM 1866 O O . MET A 1 243 ? -20.804 10.254 3.480 1.00 65.25 243 MET A O 1
ATOM 1870 N N . LEU A 1 244 ? -22.278 11.927 3.778 1.00 66.56 244 LEU A N 1
ATOM 1871 C CA . LEU A 1 244 ? -23.242 11.431 2.794 1.00 66.56 244 LEU A CA 1
ATOM 1872 C C . LEU A 1 244 ? -22.700 11.508 1.364 1.00 66.56 244 LEU A C 1
ATOM 1874 O O . LEU A 1 244 ? -22.935 10.584 0.583 1.00 66.56 244 LEU A O 1
ATOM 1878 N N . ASP A 1 245 ? -21.956 12.558 1.026 1.00 68.75 245 ASP A N 1
ATOM 1879 C CA . ASP A 1 245 ? -21.361 12.697 -0.302 1.00 68.75 245 ASP A CA 1
ATOM 1880 C C . ASP A 1 245 ? -20.195 11.718 -0.509 1.00 68.75 245 ASP A C 1
ATOM 1882 O O . ASP A 1 245 ? -20.146 11.046 -1.542 1.00 68.75 245 ASP A O 1
ATOM 1886 N N . LYS A 1 246 ? -19.361 11.479 0.515 1.00 66.88 246 LYS A N 1
ATOM 1887 C CA . LYS A 1 246 ? -18.339 10.412 0.477 1.00 66.88 246 LYS A CA 1
ATOM 1888 C C . LYS A 1 246 ? -18.933 9.010 0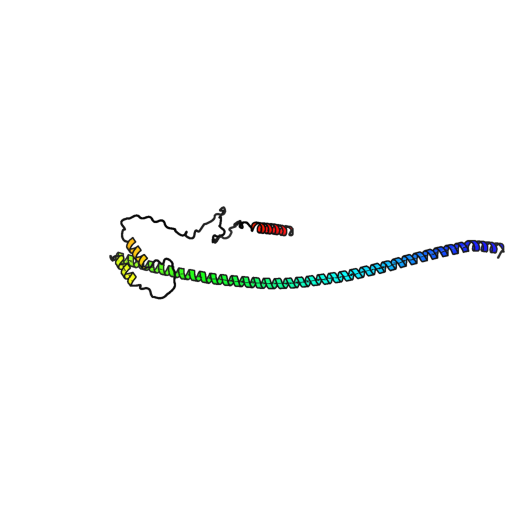.330 1.00 66.88 246 LYS A C 1
ATOM 1890 O O . LYS A 1 246 ? -18.393 8.179 -0.399 1.00 66.88 246 LYS A O 1
ATOM 1895 N N . ALA A 1 247 ? -20.058 8.732 0.989 1.00 64.69 247 ALA A N 1
ATOM 1896 C CA . ALA A 1 247 ? -20.738 7.442 0.866 1.00 64.69 247 ALA A CA 1
ATOM 1897 C C . ALA A 1 247 ? -21.358 7.228 -0.530 1.00 64.69 247 ALA A C 1
ATOM 1899 O O . ALA A 1 247 ? -21.500 6.089 -0.979 1.00 64.69 247 ALA A O 1
ATOM 1900 N N . LYS A 1 248 ? -21.721 8.309 -1.234 1.00 63.62 248 LYS A N 1
ATOM 1901 C CA . LYS A 1 248 ? -22.200 8.245 -2.625 1.00 63.62 248 LYS A CA 1
ATOM 1902 C C . LYS A 1 248 ? -21.064 8.038 -3.626 1.00 63.62 248 LYS A C 1
ATOM 1904 O O . LYS A 1 248 ? -21.285 7.346 -4.618 1.00 63.62 248 LYS A O 1
ATOM 1909 N N . GLU A 1 249 ? -19.877 8.586 -3.370 1.00 59.84 249 GLU A N 1
ATOM 1910 C CA . GLU A 1 249 ? -18.678 8.340 -4.186 1.00 59.84 249 GLU A CA 1
ATOM 1911 C C . GLU A 1 249 ? -18.250 6.870 -4.135 1.00 59.84 249 GLU A C 1
ATOM 1913 O O . GLU A 1 249 ? -18.089 6.248 -5.181 1.00 59.84 249 GLU A O 1
ATOM 1918 N N . GLN A 1 250 ? -18.220 6.259 -2.947 1.00 55.78 250 GLN A N 1
ATOM 1919 C CA . GLN A 1 250 ? -17.841 4.845 -2.802 1.00 55.78 250 GLN A CA 1
ATOM 1920 C C . GLN A 1 250 ? -18.781 3.867 -3.525 1.00 55.78 250 GLN A C 1
ATOM 1922 O O . GLN A 1 250 ? -18.360 2.783 -3.910 1.00 55.78 250 GLN A O 1
ATOM 1927 N N . LYS A 1 251 ? -20.043 4.247 -3.765 1.00 55.72 251 LYS A N 1
ATOM 1928 C CA . LYS A 1 251 ? -20.995 3.428 -4.535 1.00 55.72 251 LYS A CA 1
ATOM 1929 C C . LYS A 1 251 ? -20.884 3.588 -6.053 1.00 55.72 251 LYS A C 1
ATOM 1931 O O . LYS A 1 251 ? -21.536 2.835 -6.776 1.00 55.72 251 LYS A O 1
ATOM 1936 N N . LYS A 1 252 ? -20.122 4.566 -6.552 1.00 53.16 252 LYS A N 1
ATOM 1937 C CA . LYS A 1 252 ? -19.869 4.723 -7.993 1.00 53.16 252 LYS A CA 1
ATOM 1938 C C . LYS A 1 252 ? -18.715 3.857 -8.488 1.00 53.16 252 LYS A C 1
ATOM 1940 O O . LYS A 1 252 ? -18.760 3.460 -9.644 1.00 53.16 252 LYS A O 1
ATOM 1945 N N . ASP A 1 253 ? -17.770 3.518 -7.618 1.00 51.47 253 ASP A N 1
ATOM 1946 C CA . ASP A 1 253 ? -16.598 2.703 -7.968 1.00 51.47 253 ASP A CA 1
ATOM 1947 C C . ASP A 1 253 ? -16.865 1.183 -7.900 1.00 51.47 253 ASP A C 1
ATOM 1949 O O . ASP A 1 253 ? -16.006 0.379 -8.251 1.00 51.47 253 ASP A O 1
ATOM 1953 N N . GLU A 1 254 ? -18.067 0.780 -7.471 1.00 48.72 254 GLU A N 1
ATOM 1954 C CA . GLU A 1 254 ? -18.517 -0.621 -7.372 1.00 48.72 254 GLU A CA 1
ATOM 1955 C C . GLU A 1 254 ? -19.403 -1.085 -8.555 1.00 48.72 254 GLU A C 1
ATOM 1957 O O . GLU A 1 254 ? -20.032 -2.144 -8.482 1.00 48.72 254 GLU A O 1
ATOM 1962 N N . LYS A 1 255 ? -19.470 -0.319 -9.654 1.00 41.34 255 LYS A N 1
ATOM 1963 C CA . LYS A 1 255 ? -20.155 -0.697 -10.907 1.00 41.34 255 LYS A CA 1
ATOM 1964 C C . LYS A 1 255 ? -19.199 -0.734 -12.087 1.00 41.34 255 LYS A C 1
ATOM 1966 O O . LYS A 1 255 ? -19.426 -1.607 -12.954 1.00 41.34 255 LYS A O 1
#

pLDDT: mean 70.98, std 19.19, range [28.42, 94.69]

Organism: Heterodera schachtii (NCBI:txid97005)

Radius of gyration: 55.94 Å; chains: 1; bounding box: 124×37×157 Å

Secondary structure (DSSP, 8-state):
--HHHHHHHHHHHHHHHHHHHHHHHHHHHHHHHHHHHHHHHHHHHHHHHHHHHHHHHHHHHHHHHHHHHHHHHHHHHHHHHHHHHHHHHHHHHHHHHHHHHHHHHHHHHHHHHHHHHHHHHHHHHHHHHHHHHHHTT--HHHHHHHHHHT------------S----HHHHHHHHHHHTS-----------------------TT------TT------PPTT--------PPTTSHHHHHHHHHHHHHHTTTT-

Sequence (255 aa):
MDPKQIQKIREEIDEETPLLEEKTRADNAAIAEWNKATSEKAEAAKEEEKEVKIAEEEFKKAKGMAAKKRAEAAKEEKIAEEEFKKAKGMAAKKREEKMKIWRESVSKKNATKKEKEALAHRLKQKRKLIDAKSAEGTSPKKVCAQSAADLEPQEGTSGTSTGGGVLPNTVCAQWAADLEPQAGTSGTSTGGGVLPNTHRTASPSDAVFLPADLDHVDVMEIDTLRLADYFPPDGQQQLYFDMLDKAKEQKKDEK

Foldseek 3Di:
DDPVVVVVVVVVCVVVVVVVVVVVVVVVVVVVVVVVVVVVVVVVVVVVVVVVVVVVVVVVVVVVVVVVVVVVVVVVVVVVVVVVVVVVVVVVVVVVVVVVVVVVVVVVVVVVVVVVVVVVVVLVVLVVQLVVVVVVVDQLVVSLVVVVVVDDDPPDDPDDDPDDDPPSSNVSVVVSVVVDPDDDDDDDDDDDDDDPDDDDDADLPDDDDDDPPDDDDDDDDPPDDDDDDDDDPPPCVVVVVVVVVVVVVVVVVVD